Protein AF-A0A520K482-F1 (afdb_monomer_lite)

pLDDT: mean 89.39, std 10.1, range [38.59, 98.12]

Sequence (281 aa):
MDDAKTIQASFQKLYEKLRSAKEVSEEDVRVAFVRSGILEALGYKGEPEDVRYEQQVRGKRSDLLAFDNYLNVVFVVEFKRPTELDVDRDFAQLWDRYVKPLRAKYGLLTDGQELLIYARINSNWERKLHINLGEITITQCEEIYEWLQKPQIERTRIEAVLGYFEEFDKPDEKVNLSEEIAQQHFFDSFELKEGSIFVNLVQRTIALFDFELDRSKFLQSAYNFWKVSYAKKLEKVPESWRRIMNTIGLEVNEENLFKFMFCLESAYSLFTRLILARRVR

Secondary structure (DSSP, 8-state):
-HHHHHHHHHHHHHHHHHHT-SS--HHHHHHHHHTTTHHHHTT---TTTTEEE---TTS----EEEE-TTS-EEEEEEE--TT---HHHHHHHHIIIIITTTT-SEEEEE-SSEEEEEEEETTEEEEEEEEEGGG--HHHHHHHHHHHSPP---TT-HHHHHHHHHHHHSGGGS--TTSHHHHHHHHHHHSS-TT-HHHHHHHHHHHHHHHHTTT-HHHHHHHHHHHHHTPPPPSS--HHHHHHHHHTT---SHHHHHHHHHHHHHHHHHHHHHHHHHHT-

Radius of gyration: 22.43 Å; chains: 1; bounding box: 53×39×67 Å

Foldseek 3Di:
DVLLVLLLQLLLQLLVVQVPDDPAALLNSLVSSVVSCNCVSLVHPDPPQFKDFDDDPVDDFSKMFGAANVRQTQEIEHEDAPPPDDPPVSVCVQQVPDCQQSVHQWYWYDNSQWIWIWGDDLSDIDTPDIDGSNPDDSVNSVVVSVRRRRDDFPPVDPCSVVVVVVVCVDPSNDRDCVDPVSVVSVCVQCDLAPNHVVLVQLLVLLVVCVVCCVPDPPSVVVLVCCVPPPDDDDPDDDPRVCVSCVVSPHDPDPVSVSSSVVSSVVSVVVVVVVVVVVVVD

Structure (mmCIF, N/CA/C/O backbone):
data_AF-A0A520K482-F1
#
_entry.id   AF-A0A520K482-F1
#
loop_
_atom_site.group_PDB
_atom_site.id
_atom_site.type_symbol
_atom_site.label_atom_id
_atom_site.label_alt_id
_atom_site.label_comp_id
_atom_site.label_asym_id
_atom_site.label_entity_id
_atom_site.label_seq_id
_atom_site.pdbx_PDB_ins_code
_atom_site.Cartn_x
_atom_site.Cartn_y
_atom_site.Cartn_z
_atom_site.occupancy
_atom_site.B_iso_or_equiv
_atom_site.auth_seq_id
_atom_site.auth_comp_id
_atom_site.auth_asym_id
_atom_site.auth_atom_id
_atom_site.pdbx_PDB_model_num
ATOM 1 N N . MET A 1 1 ? -13.239 -19.882 7.746 1.00 57.00 1 MET A N 1
ATOM 2 C CA . MET A 1 1 ? -13.438 -20.349 9.143 1.00 57.00 1 MET A CA 1
ATOM 3 C C . MET A 1 1 ? -12.130 -20.394 9.935 1.00 57.00 1 MET A C 1
ATOM 5 O O . MET A 1 1 ? -12.185 -20.199 11.142 1.00 57.00 1 MET A O 1
ATOM 9 N N . ASP A 1 2 ? -10.976 -20.636 9.297 1.00 84.50 2 ASP A N 1
ATOM 10 C CA . ASP A 1 2 ? -9.667 -20.529 9.967 1.00 84.50 2 ASP A CA 1
ATOM 11 C C . ASP A 1 2 ? -9.219 -19.060 10.108 1.00 84.50 2 ASP A C 1
ATOM 13 O O . ASP A 1 2 ? -8.843 -18.628 11.194 1.00 84.50 2 ASP A O 1
ATOM 17 N N . ASP A 1 3 ? -9.416 -18.245 9.064 1.00 90.81 3 ASP A N 1
ATOM 18 C CA . ASP A 1 3 ? -9.010 -16.828 9.061 1.00 90.81 3 ASP A CA 1
ATOM 19 C C . ASP A 1 3 ? -9.698 -16.008 10.159 1.00 90.81 3 ASP A C 1
ATOM 21 O O . ASP A 1 3 ? -9.031 -15.314 10.919 1.00 90.81 3 ASP A O 1
ATOM 25 N N . ALA A 1 4 ? -11.017 -16.152 10.332 1.00 93.25 4 ALA A N 1
ATOM 26 C CA . ALA A 1 4 ? -11.765 -15.442 11.374 1.00 93.25 4 ALA A CA 1
ATOM 27 C C . ALA A 1 4 ? -11.281 -15.778 12.797 1.00 93.25 4 ALA A C 1
ATOM 29 O O . ALA A 1 4 ? -11.235 -14.899 13.658 1.00 93.25 4 ALA A O 1
ATOM 30 N N . LYS A 1 5 ? -10.870 -17.030 13.049 1.00 95.00 5 LYS A N 1
ATOM 31 C CA . LYS A 1 5 ? -10.286 -17.435 14.339 1.00 95.00 5 LYS A CA 1
ATOM 32 C C . LYS A 1 5 ? -8.898 -16.838 14.533 1.00 95.00 5 LYS A C 1
ATOM 34 O O . LYS A 1 5 ? -8.593 -16.366 15.625 1.00 95.00 5 LYS A O 1
ATOM 39 N N . THR A 1 6 ? -8.082 -16.823 13.481 1.00 95.94 6 THR A N 1
ATOM 40 C CA . THR A 1 6 ? -6.764 -16.177 13.500 1.00 95.94 6 THR A CA 1
ATOM 41 C C . THR A 1 6 ? -6.898 -14.681 13.777 1.00 95.94 6 THR A C 1
ATOM 43 O O . THR A 1 6 ? -6.231 -14.162 14.667 1.00 95.94 6 THR A O 1
ATOM 46 N N . ILE A 1 7 ? -7.830 -14.002 13.104 1.00 96.38 7 ILE A N 1
ATOM 47 C CA . ILE A 1 7 ? -8.141 -12.583 13.325 1.00 96.38 7 ILE A CA 1
ATOM 48 C C . ILE A 1 7 ? -8.601 -12.342 14.762 1.00 96.38 7 ILE A C 1
ATOM 50 O O . ILE A 1 7 ? -8.092 -11.434 15.418 1.00 96.38 7 ILE A O 1
ATOM 54 N N . GLN A 1 8 ? -9.509 -13.176 15.279 1.00 96.69 8 GLN A N 1
ATOM 55 C CA . GLN A 1 8 ? -9.968 -13.087 16.665 1.00 96.69 8 GLN A CA 1
ATOM 56 C C . GLN A 1 8 ? -8.796 -13.195 17.648 1.00 96.69 8 GLN A C 1
ATOM 58 O O . GLN A 1 8 ? -8.640 -12.339 18.518 1.00 96.69 8 GLN A O 1
ATOM 63 N N . ALA A 1 9 ? -7.943 -14.208 17.481 1.00 96.31 9 ALA A N 1
ATOM 64 C CA . ALA A 1 9 ? -6.774 -14.414 18.328 1.00 96.31 9 ALA A CA 1
ATOM 65 C C . ALA A 1 9 ? -5.790 -13.235 18.242 1.00 96.31 9 ALA A C 1
ATOM 67 O O . ALA A 1 9 ? -5.246 -12.800 19.260 1.00 96.31 9 ALA A O 1
ATOM 68 N N . SER A 1 10 ? -5.583 -12.669 17.050 1.00 96.75 10 SER A N 1
ATOM 69 C CA . SER A 1 10 ? -4.730 -11.496 16.862 1.00 96.75 10 SER A CA 1
ATOM 70 C C . SER A 1 10 ? -5.302 -10.237 17.524 1.00 96.75 10 SER A C 1
ATOM 72 O O . SER A 1 10 ? -4.549 -9.505 18.171 1.00 96.75 10 SER A O 1
ATOM 74 N N . PHE A 1 11 ? -6.614 -9.997 17.441 1.00 96.69 11 PHE A N 1
ATOM 75 C CA . PHE A 1 11 ? -7.264 -8.893 18.156 1.00 96.69 11 PHE A CA 1
ATOM 76 C C . PHE A 1 11 ? -7.218 -9.073 19.677 1.00 96.69 11 PHE A C 1
ATOM 78 O O . PHE A 1 11 ? -6.907 -8.119 20.388 1.00 96.69 11 PHE A O 1
ATOM 85 N N . GLN A 1 12 ? -7.437 -10.287 20.185 1.00 95.19 12 GLN A N 1
ATOM 86 C CA . GLN A 1 12 ? -7.311 -10.583 21.616 1.00 95.19 12 GLN A CA 1
ATOM 87 C C . GLN A 1 12 ? -5.878 -10.352 22.112 1.00 95.19 12 GLN A C 1
ATOM 89 O O . GLN A 1 12 ? -5.671 -9.679 23.120 1.00 95.19 12 GLN A O 1
ATOM 94 N N . LYS A 1 13 ? -4.872 -10.801 21.351 1.00 94.69 13 LYS A N 1
ATOM 95 C CA . LYS A 1 13 ? -3.454 -10.540 21.639 1.00 94.69 13 LYS A CA 1
ATOM 96 C C . LYS A 1 13 ? -3.135 -9.042 21.678 1.00 94.69 13 LYS A C 1
ATOM 98 O O . LYS A 1 13 ? -2.352 -8.602 22.522 1.00 94.69 13 LYS A O 1
ATOM 103 N N . LEU A 1 14 ? -3.703 -8.259 20.757 1.00 95.56 14 LEU A N 1
ATOM 104 C CA . LEU A 1 14 ? -3.567 -6.800 20.747 1.00 95.56 14 LEU A CA 1
ATOM 105 C C . LEU A 1 14 ? -4.175 -6.185 22.016 1.00 95.56 14 LEU A C 1
ATOM 107 O O . LEU A 1 14 ? -3.495 -5.427 22.711 1.00 95.56 14 LEU A O 1
ATOM 111 N N . TYR A 1 15 ? -5.413 -6.566 22.331 1.00 95.44 15 TYR A N 1
ATOM 112 C CA . TYR A 1 15 ? -6.159 -6.091 23.491 1.00 95.44 15 TYR A CA 1
ATOM 113 C C . TYR A 1 15 ? -5.425 -6.376 24.808 1.00 95.44 15 TYR A C 1
ATOM 115 O O . TYR A 1 15 ? -5.177 -5.463 25.595 1.00 95.44 15 TYR A O 1
ATOM 123 N N . GLU A 1 16 ? -5.007 -7.622 25.041 1.00 93.12 16 GLU A N 1
ATOM 124 C CA . GLU A 1 16 ? -4.298 -8.032 26.262 1.00 93.12 16 GLU A CA 1
ATOM 125 C C . GLU A 1 16 ? -2.986 -7.264 26.456 1.00 93.12 16 GLU A C 1
ATOM 127 O O . GLU A 1 16 ? -2.651 -6.822 27.565 1.00 93.12 16 GLU A O 1
ATOM 132 N N . LYS A 1 17 ? -2.251 -7.061 25.358 1.00 92.25 17 LYS A N 1
ATOM 133 C CA . LYS A 1 17 ? -0.988 -6.329 25.373 1.00 92.25 17 LYS A CA 1
ATOM 134 C C . LYS A 1 17 ? -1.180 -4.866 25.766 1.00 92.25 17 LYS A C 1
ATOM 136 O O . LYS A 1 17 ? -0.365 -4.342 26.520 1.00 92.25 17 LYS A O 1
ATOM 141 N N . LEU A 1 18 ? -2.216 -4.204 25.256 1.00 92.50 18 LEU A N 1
ATOM 142 C CA . LEU A 1 18 ? -2.414 -2.769 25.482 1.00 92.50 18 LEU A CA 1
ATOM 143 C C . LEU A 1 18 ? -3.177 -2.476 26.774 1.00 92.50 18 LEU A C 1
ATOM 145 O O . LEU A 1 18 ? -2.856 -1.502 27.447 1.00 92.50 18 LEU A O 1
ATOM 149 N N . ARG A 1 19 ? -4.086 -3.361 27.201 1.00 87.69 19 ARG A N 1
ATOM 150 C CA . ARG A 1 19 ? -4.782 -3.253 28.493 1.00 87.69 19 ARG A CA 1
ATOM 151 C C . ARG A 1 19 ? -3.826 -3.290 29.690 1.00 87.69 19 ARG A C 1
ATOM 153 O O . ARG A 1 19 ? -4.097 -2.678 30.719 1.00 87.69 19 ARG A O 1
ATOM 160 N N . SER A 1 20 ? -2.735 -4.047 29.583 1.00 79.81 20 SER A N 1
ATOM 161 C CA . SER A 1 20 ? -1.754 -4.226 30.664 1.00 79.81 20 SER A CA 1
ATOM 162 C C . SER A 1 20 ? -0.628 -3.184 30.667 1.00 79.81 20 SER A C 1
ATOM 164 O O . SER A 1 20 ? 0.134 -3.106 31.634 1.00 79.81 20 SER A O 1
ATOM 166 N N . ALA A 1 21 ? -0.516 -2.377 29.611 1.00 82.88 21 ALA A N 1
ATOM 167 C CA . ALA A 1 21 ? 0.564 -1.418 29.445 1.00 82.88 21 ALA A CA 1
ATOM 168 C C . ALA A 1 21 ? 0.249 -0.080 30.137 1.00 82.88 21 ALA A C 1
ATOM 170 O O . ALA A 1 21 ? -0.871 0.423 30.094 1.00 82.88 21 ALA A O 1
ATOM 171 N N . LYS A 1 22 ? 1.261 0.511 30.780 1.00 77.62 22 LYS A N 1
ATOM 172 C CA . LYS A 1 22 ? 1.183 1.864 31.348 1.00 77.62 22 LYS A CA 1
ATOM 173 C C . LYS A 1 22 ? 1.807 2.845 30.361 1.00 77.62 22 LYS A C 1
ATOM 175 O O . LYS A 1 22 ? 2.888 2.557 29.864 1.00 77.62 22 LYS A O 1
ATOM 180 N N . GLU A 1 23 ? 1.135 3.973 30.128 1.00 83.06 23 GLU A N 1
ATOM 181 C CA . GLU A 1 23 ? 1.583 5.054 29.230 1.00 83.06 23 GLU A CA 1
ATOM 182 C C . GLU A 1 23 ? 1.921 4.569 27.810 1.00 83.06 23 GLU A C 1
ATOM 184 O O . GLU A 1 23 ? 3.077 4.443 27.416 1.00 83.06 23 GLU A O 1
ATOM 189 N N . VAL A 1 24 ? 0.881 4.300 27.024 1.00 89.56 24 VAL A N 1
ATOM 190 C CA . VAL A 1 24 ? 1.000 3.823 25.642 1.00 89.56 24 VAL A CA 1
ATOM 191 C C . VAL A 1 24 ? 0.860 5.001 24.679 1.00 89.56 24 VAL A C 1
ATOM 193 O O . VAL A 1 24 ? -0.144 5.715 24.712 1.00 89.56 24 VAL A O 1
ATOM 196 N N . SER A 1 25 ? 1.843 5.211 23.802 1.00 90.44 25 SER A N 1
ATOM 197 C CA . SER A 1 25 ? 1.719 6.193 22.719 1.00 90.44 25 SER A CA 1
ATOM 198 C C . SER A 1 25 ? 0.981 5.608 21.506 1.00 90.44 25 SER A C 1
ATOM 200 O O . SER A 1 25 ? 0.923 4.394 21.340 1.00 90.44 25 SER A O 1
ATOM 202 N N . GLU A 1 26 ? 0.449 6.452 20.616 1.00 90.50 26 GLU A N 1
ATOM 203 C CA . GLU A 1 26 ? -0.220 5.995 19.377 1.00 90.50 26 GLU A CA 1
ATOM 204 C C . GLU A 1 26 ? 0.706 5.116 18.514 1.00 90.50 26 GLU A C 1
ATOM 206 O O . GLU A 1 26 ? 0.286 4.131 17.912 1.00 90.50 26 GLU A O 1
ATOM 211 N N . GLU A 1 27 ? 2.006 5.420 18.535 1.00 89.69 27 GLU A N 1
ATOM 212 C CA . GLU A 1 27 ? 3.040 4.621 17.880 1.00 89.69 27 GLU A CA 1
ATOM 213 C C . GLU A 1 27 ? 3.165 3.217 18.493 1.00 89.69 27 GLU A C 1
ATOM 215 O O . GLU A 1 27 ? 3.328 2.236 17.767 1.00 89.69 27 GLU A O 1
ATOM 220 N N . ASP A 1 28 ? 3.037 3.086 19.815 1.00 91.69 28 ASP A N 1
ATOM 221 C CA . ASP A 1 28 ? 3.072 1.784 20.485 1.00 91.69 28 ASP A CA 1
ATOM 222 C C . ASP A 1 28 ? 1.836 0.945 20.138 1.00 91.69 28 ASP A C 1
ATOM 224 O O . ASP A 1 28 ? 1.960 -0.266 19.921 1.00 91.69 28 ASP A O 1
ATOM 228 N N . VAL A 1 29 ? 0.662 1.585 20.024 1.00 93.25 29 VAL A N 1
ATOM 229 C CA . VAL A 1 29 ? -0.578 0.942 19.552 1.00 93.25 29 VAL A CA 1
ATOM 230 C C . VAL A 1 29 ? -0.394 0.438 18.125 1.00 93.25 29 VAL A C 1
ATOM 232 O O . VAL A 1 29 ? -0.627 -0.741 17.860 1.00 93.25 29 VAL A O 1
ATOM 235 N N . ARG A 1 30 ? 0.109 1.283 17.220 1.00 93.50 30 ARG A N 1
ATOM 236 C CA . ARG A 1 30 ? 0.398 0.915 15.829 1.00 93.50 30 ARG A CA 1
ATOM 237 C C . ARG A 1 30 ? 1.369 -0.260 15.737 1.00 93.50 30 ARG A C 1
ATOM 239 O O . ARG A 1 30 ? 1.104 -1.238 15.038 1.00 93.50 30 ARG A O 1
ATOM 246 N N . VAL A 1 31 ? 2.484 -0.212 16.467 1.00 92.00 31 VAL A N 1
ATOM 247 C CA . VAL A 1 31 ? 3.473 -1.302 16.492 1.00 92.00 31 VAL A CA 1
ATOM 248 C C . VAL A 1 31 ? 2.857 -2.589 17.044 1.00 92.00 31 VAL A C 1
ATOM 250 O O . VAL A 1 31 ? 3.145 -3.679 16.540 1.00 92.00 31 VAL A O 1
ATOM 253 N N . ALA A 1 32 ? 2.013 -2.500 18.074 1.00 94.44 32 ALA A N 1
ATOM 254 C CA . ALA A 1 32 ? 1.291 -3.651 18.601 1.00 94.44 32 ALA A CA 1
ATOM 255 C C . ALA A 1 32 ? 0.295 -4.220 17.580 1.00 94.44 32 ALA A C 1
ATOM 257 O O . ALA A 1 32 ? 0.269 -5.437 17.402 1.00 94.44 32 ALA A O 1
ATOM 258 N N . PHE A 1 33 ? -0.445 -3.361 16.875 1.00 95.25 33 PHE A N 1
ATOM 259 C CA . PHE A 1 33 ? -1.388 -3.742 15.826 1.00 95.25 33 PHE A CA 1
ATOM 260 C C . PHE A 1 33 ? -0.681 -4.482 14.690 1.00 95.25 33 PHE A C 1
ATOM 262 O O . PHE A 1 33 ? -1.069 -5.593 14.346 1.00 95.25 33 PHE A O 1
ATOM 269 N N . VAL A 1 34 ? 0.424 -3.944 14.171 1.00 93.56 34 VAL A N 1
ATOM 270 C CA . VAL A 1 34 ? 1.197 -4.587 13.093 1.00 93.56 34 VAL A CA 1
ATOM 271 C C . VAL A 1 34 ? 1.745 -5.951 13.531 1.00 93.56 34 VAL A C 1
ATOM 273 O O . VAL A 1 34 ? 1.688 -6.918 12.780 1.00 93.56 34 VAL A O 1
ATOM 276 N N . ARG A 1 35 ? 2.233 -6.068 14.774 1.00 94.00 35 ARG A N 1
ATOM 277 C CA . ARG A 1 35 ? 2.800 -7.320 15.325 1.00 94.00 35 ARG A CA 1
ATOM 278 C C . ARG A 1 35 ? 1.755 -8.322 15.830 1.00 94.00 35 ARG A C 1
ATOM 280 O O . ARG A 1 35 ? 2.115 -9.403 16.314 1.00 94.00 35 ARG A O 1
ATOM 287 N N . SER A 1 36 ? 0.477 -7.964 15.796 1.00 94.38 36 SER A N 1
ATOM 288 C CA . SER A 1 36 ? -0.605 -8.826 16.277 1.00 94.38 36 SER A CA 1
ATOM 289 C C . SER A 1 36 ? -0.874 -10.008 15.337 1.00 94.38 36 SER A C 1
ATOM 291 O O . SER A 1 36 ? -1.307 -11.058 15.808 1.00 94.38 36 SER A O 1
ATOM 293 N N . GLY A 1 37 ? -0.572 -9.855 14.042 1.00 94.50 37 GLY A N 1
ATOM 294 C CA . GLY A 1 37 ? -0.922 -10.806 12.983 1.00 94.50 37 GLY A CA 1
ATOM 295 C C . GLY A 1 37 ? -2.206 -10.454 12.220 1.00 94.50 37 GLY A C 1
ATOM 296 O O . GLY A 1 37 ? -2.506 -11.125 11.242 1.00 94.50 37 GLY A O 1
ATOM 297 N N . ILE A 1 38 ? -2.928 -9.383 12.596 1.00 96.12 38 ILE A N 1
ATOM 298 C CA . ILE A 1 38 ? -4.172 -8.962 11.914 1.00 96.12 38 ILE A CA 1
ATOM 299 C C . ILE A 1 38 ? -3.945 -8.762 10.407 1.00 96.12 38 ILE A C 1
ATOM 301 O O . ILE A 1 38 ? -4.696 -9.287 9.594 1.00 96.12 38 ILE A O 1
ATOM 305 N N . LEU A 1 39 ? -2.895 -8.026 10.025 1.00 96.12 39 LEU A N 1
ATOM 306 C CA . LEU A 1 39 ? -2.596 -7.731 8.618 1.00 96.12 39 LEU A CA 1
ATOM 307 C C . LEU A 1 39 ? -2.296 -8.996 7.805 1.00 96.12 39 LEU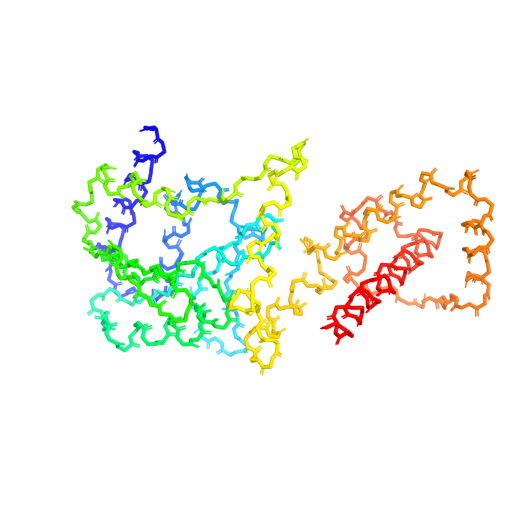 A C 1
ATOM 309 O O . LEU A 1 39 ? -2.804 -9.145 6.698 1.00 96.12 39 LEU A O 1
ATOM 313 N N . GLU A 1 40 ? -1.514 -9.913 8.372 1.00 95.25 40 GLU A N 1
ATOM 314 C CA . GLU A 1 40 ? -1.174 -11.187 7.733 1.00 95.25 40 GLU A CA 1
ATOM 315 C C . GLU A 1 40 ? -2.421 -12.055 7.543 1.00 95.25 40 GLU A C 1
ATOM 317 O O . GLU A 1 40 ? -2.642 -12.580 6.454 1.00 95.25 40 GLU A O 1
ATOM 322 N N . ALA A 1 41 ? -3.288 -12.123 8.559 1.00 95.56 41 ALA A N 1
ATOM 323 C CA . ALA A 1 41 ? -4.556 -12.847 8.485 1.00 95.56 41 ALA A CA 1
ATOM 324 C C . ALA A 1 41 ? -5.524 -12.252 7.445 1.00 95.56 41 ALA A C 1
ATOM 326 O O . ALA A 1 41 ? -6.326 -12.972 6.858 1.00 95.56 41 ALA A O 1
ATOM 327 N N . LEU A 1 42 ? -5.427 -10.947 7.175 1.00 96.69 42 LEU A N 1
ATOM 328 C CA . LEU A 1 42 ? -6.157 -10.270 6.099 1.00 96.69 42 LEU A CA 1
ATOM 329 C C . LEU A 1 42 ? -5.469 -10.405 4.721 1.00 96.69 42 LEU A C 1
ATOM 331 O O . LEU A 1 42 ? -5.983 -9.893 3.728 1.00 96.69 42 LEU A O 1
ATOM 335 N N . GLY A 1 43 ? -4.320 -11.082 4.629 1.00 95.69 43 GLY A N 1
ATOM 336 C CA . GLY A 1 43 ? -3.594 -11.327 3.379 1.00 95.69 43 GLY A CA 1
ATOM 337 C C . GLY A 1 43 ? -2.603 -10.232 2.965 1.00 95.69 43 GLY A C 1
ATOM 338 O O . GLY A 1 43 ? -2.163 -10.219 1.813 1.00 95.69 43 GLY A O 1
ATOM 339 N N . TYR A 1 44 ? -2.244 -9.318 3.869 1.00 95.81 44 TYR A N 1
ATOM 340 C CA . TYR A 1 44 ? -1.255 -8.261 3.634 1.00 95.81 44 TYR A CA 1
ATOM 341 C C . TYR A 1 44 ? 0.122 -8.702 4.134 1.00 95.81 44 TYR A C 1
ATOM 343 O O . TYR A 1 44 ? 0.281 -9.090 5.289 1.00 95.81 44 TYR A O 1
ATOM 351 N N . LYS A 1 45 ? 1.151 -8.570 3.293 1.00 90.19 45 LYS A N 1
ATOM 352 C CA . LYS A 1 45 ? 2.535 -8.942 3.644 1.00 90.19 45 LYS A CA 1
ATOM 353 C C . LYS A 1 45 ? 3.246 -7.941 4.564 1.00 90.19 45 LYS A C 1
ATOM 355 O O . LYS A 1 45 ? 4.331 -8.232 5.062 1.00 90.19 45 LYS A O 1
ATOM 360 N N . GLY A 1 46 ? 2.650 -6.770 4.789 1.00 85.69 46 GLY A N 1
ATOM 361 C CA . GLY A 1 46 ? 3.229 -5.688 5.585 1.00 85.69 46 GLY A CA 1
ATOM 362 C C . GLY A 1 46 ? 4.079 -4.717 4.763 1.00 85.69 46 GLY A C 1
ATOM 363 O O . GLY A 1 46 ? 3.924 -4.600 3.546 1.00 85.69 46 GLY A O 1
ATOM 364 N N . GLU A 1 47 ? 4.945 -3.964 5.443 1.00 82.94 47 GLU A N 1
ATOM 365 C CA . GLU A 1 47 ? 5.764 -2.938 4.795 1.00 82.94 47 GLU A CA 1
ATOM 366 C C . GLU A 1 47 ? 6.947 -3.501 3.993 1.00 82.94 47 GLU A C 1
ATOM 368 O O . GLU A 1 47 ? 7.553 -4.492 4.403 1.00 82.94 47 GLU A O 1
ATOM 373 N N . PRO A 1 48 ? 7.369 -2.810 2.917 1.00 76.00 48 PRO A N 1
ATOM 374 C CA . PRO A 1 48 ? 6.704 -1.668 2.274 1.00 76.00 48 PRO A CA 1
ATOM 375 C C . PRO A 1 48 ? 5.731 -2.099 1.159 1.00 76.00 48 PRO A C 1
ATOM 377 O O . PRO A 1 48 ? 5.258 -1.248 0.408 1.00 76.00 48 PRO A O 1
ATOM 380 N N . GLU A 1 49 ? 5.506 -3.410 0.993 1.00 82.12 49 GLU A N 1
ATOM 381 C CA . GLU A 1 49 ? 4.801 -3.980 -0.164 1.00 82.12 49 GLU A CA 1
ATOM 382 C C . GLU A 1 49 ? 3.313 -3.619 -0.138 1.00 82.12 49 GLU A C 1
ATOM 384 O O . GLU A 1 49 ? 2.814 -2.983 -1.063 1.00 82.12 49 GLU A O 1
ATOM 389 N N . ASP A 1 50 ? 2.636 -3.967 0.954 1.00 90.81 50 ASP A N 1
ATOM 390 C CA . ASP A 1 50 ? 1.179 -3.869 1.066 1.00 90.81 50 ASP A CA 1
ATOM 391 C C . ASP A 1 50 ? 0.730 -2.825 2.089 1.00 90.81 50 ASP A C 1
ATOM 393 O O . ASP A 1 50 ? -0.461 -2.541 2.213 1.00 90.81 50 ASP A O 1
ATOM 397 N N . VAL A 1 51 ? 1.674 -2.266 2.846 1.00 91.19 51 VAL A N 1
ATOM 398 C CA . VAL A 1 51 ? 1.416 -1.306 3.917 1.00 91.19 51 VAL A CA 1
ATOM 399 C C . VAL A 1 51 ? 2.417 -0.163 3.842 1.00 91.19 51 VAL A C 1
ATOM 401 O O . VAL A 1 51 ? 3.585 -0.374 3.510 1.00 91.19 51 VAL A O 1
ATOM 404 N N . ARG A 1 52 ? 1.960 1.050 4.165 1.00 88.75 52 ARG A N 1
ATOM 405 C CA . ARG A 1 52 ? 2.823 2.212 4.403 1.00 88.75 52 ARG A CA 1
ATOM 406 C C . ARG A 1 52 ? 2.378 2.947 5.655 1.00 88.75 52 ARG A C 1
ATOM 408 O O . ARG A 1 52 ? 1.181 3.153 5.857 1.00 88.75 52 ARG A O 1
ATOM 415 N N . TYR A 1 53 ? 3.347 3.386 6.445 1.00 86.56 53 TYR A N 1
ATOM 416 C CA . TYR A 1 53 ? 3.128 4.357 7.511 1.00 86.56 53 TYR A CA 1
ATOM 417 C C . TYR A 1 53 ? 3.366 5.775 7.001 1.00 86.56 53 TYR A C 1
ATOM 419 O O . TYR A 1 53 ? 4.295 6.023 6.226 1.00 86.56 53 TYR A O 1
ATOM 427 N N . GLU A 1 54 ? 2.554 6.727 7.449 1.00 74.88 54 GLU A N 1
ATOM 428 C CA . GLU A 1 54 ? 2.826 8.123 7.131 1.00 74.88 54 GLU A CA 1
ATOM 429 C C . GLU A 1 54 ? 4.056 8.622 7.902 1.00 74.88 54 GLU A C 1
ATOM 431 O O . GLU A 1 54 ? 4.095 8.623 9.130 1.00 74.88 54 GLU A O 1
ATOM 436 N N . GLN A 1 55 ? 5.069 9.099 7.181 1.00 60.75 55 GLN A N 1
ATOM 437 C CA . GLN A 1 55 ? 6.227 9.752 7.782 1.00 60.75 55 GLN A CA 1
ATOM 438 C C . GLN A 1 55 ? 6.145 11.263 7.568 1.00 60.75 55 GLN A C 1
ATOM 440 O O . GLN A 1 55 ? 6.085 11.732 6.436 1.00 60.75 55 GLN A O 1
ATOM 445 N N . GLN A 1 56 ? 6.219 12.048 8.646 1.00 55.66 56 GLN A N 1
ATOM 446 C CA . GLN A 1 56 ? 6.575 13.464 8.544 1.00 55.66 56 GLN A CA 1
ATOM 447 C C . GLN A 1 56 ? 8.042 13.700 8.904 1.00 55.66 56 GLN A C 1
ATOM 449 O O . GLN A 1 56 ? 8.579 13.117 9.844 1.00 55.66 56 GLN A O 1
ATOM 454 N N . VAL A 1 57 ? 8.628 14.690 8.223 1.00 41.28 57 VAL A N 1
ATOM 455 C CA . VAL A 1 57 ? 9.990 15.238 8.383 1.00 41.28 57 VAL A CA 1
ATOM 456 C C . VAL A 1 57 ? 10.283 15.764 9.810 1.00 41.28 57 VAL A C 1
ATOM 458 O O . VAL A 1 57 ? 11.429 16.074 10.127 1.00 41.28 57 VAL A O 1
ATOM 461 N N . ARG A 1 58 ? 9.282 15.856 10.704 1.00 38.91 58 ARG A N 1
ATOM 462 C CA . ARG A 1 58 ? 9.433 16.309 12.106 1.00 38.91 58 ARG A CA 1
ATOM 463 C C . ARG A 1 58 ? 8.748 15.418 13.171 1.00 38.91 58 ARG A C 1
ATOM 465 O O . ARG A 1 58 ? 8.723 15.816 14.332 1.00 38.91 58 ARG A O 1
ATOM 472 N N . GLY A 1 59 ? 8.268 14.215 12.810 1.00 39.34 59 GLY A N 1
ATOM 473 C CA . GLY A 1 59 ? 7.521 13.282 13.691 1.00 39.34 59 GLY A CA 1
ATOM 474 C C . GLY A 1 59 ? 6.125 13.794 14.101 1.00 39.34 59 GLY A C 1
ATOM 475 O O . GLY A 1 59 ? 5.854 14.980 13.963 1.00 39.34 59 GLY A O 1
ATOM 476 N N . LYS A 1 60 ? 5.163 13.010 14.609 1.00 47.50 60 LYS A N 1
ATOM 477 C CA . LYS A 1 60 ? 4.841 11.570 14.540 1.00 47.50 60 LYS A CA 1
ATOM 478 C C . LYS A 1 60 ? 3.500 11.491 13.797 1.00 47.50 60 LYS A C 1
ATOM 480 O O . LYS A 1 60 ? 2.588 12.227 14.168 1.00 47.50 60 LYS A O 1
ATOM 485 N N . ARG A 1 61 ? 3.356 10.606 12.815 1.00 59.84 61 ARG A N 1
ATOM 486 C CA . ARG A 1 61 ? 2.035 10.108 12.422 1.00 59.84 61 ARG A CA 1
ATOM 487 C C . ARG A 1 61 ? 2.113 8.594 12.413 1.00 59.84 61 ARG A C 1
ATOM 489 O O . ARG A 1 61 ? 3.033 8.017 11.848 1.00 59.84 61 ARG A O 1
ATOM 496 N N . SER A 1 62 ? 1.224 7.986 13.175 1.00 62.25 62 SER A N 1
ATOM 497 C CA . SER A 1 62 ? 1.133 6.541 13.376 1.00 62.25 62 SER A CA 1
ATOM 498 C C . SER A 1 62 ? 0.191 5.890 12.366 1.00 62.25 62 SER A C 1
ATOM 500 O O . SER A 1 62 ? -0.026 4.684 12.406 1.00 62.25 62 SER A O 1
ATOM 502 N N . ASP A 1 63 ? -0.385 6.667 11.462 1.00 85.75 63 ASP A N 1
ATOM 503 C CA . ASP A 1 63 ? -1.473 6.186 10.629 1.00 85.75 63 ASP A CA 1
ATOM 504 C C . ASP A 1 63 ? -0.956 5.210 9.571 1.00 85.75 63 ASP A C 1
ATOM 506 O O . ASP A 1 63 ? 0.156 5.332 9.043 1.00 85.75 63 ASP A O 1
ATOM 510 N N . LEU A 1 64 ? -1.762 4.185 9.319 1.00 93.50 64 LEU A N 1
ATOM 511 C CA . LEU A 1 64 ? -1.401 3.032 8.506 1.00 93.50 64 LEU A CA 1
ATOM 512 C C . LEU A 1 64 ? -2.323 2.960 7.303 1.00 93.50 64 LEU A C 1
ATOM 514 O O . LEU A 1 64 ? -3.541 2.935 7.449 1.00 93.50 64 LEU A O 1
ATOM 518 N N . LEU A 1 65 ? -1.734 2.864 6.118 1.00 94.19 65 LEU A N 1
ATOM 519 C CA . LEU A 1 65 ? -2.459 2.641 4.878 1.00 94.19 65 LEU A CA 1
ATOM 520 C C . LEU A 1 65 ? -2.184 1.233 4.377 1.00 94.19 65 LEU A C 1
ATOM 522 O O . LEU A 1 65 ? -1.022 0.833 4.288 1.00 94.19 65 LEU A O 1
ATOM 526 N N . ALA A 1 66 ? -3.244 0.507 4.035 1.00 95.88 66 ALA A N 1
ATOM 527 C CA . ALA A 1 66 ? -3.167 -0.834 3.481 1.00 95.88 66 ALA A CA 1
ATOM 528 C C . ALA A 1 66 ? -3.635 -0.834 2.021 1.00 95.88 66 ALA A C 1
ATOM 530 O O . ALA A 1 66 ? -4.684 -0.275 1.689 1.00 95.88 66 ALA A O 1
ATOM 531 N N . PHE A 1 67 ? -2.853 -1.466 1.151 1.00 93.62 67 PHE A N 1
ATOM 532 C CA . PHE A 1 67 ? -3.001 -1.393 -0.297 1.00 93.62 67 PHE A CA 1
ATOM 533 C C . PHE A 1 67 ? -3.367 -2.742 -0.909 1.00 93.62 67 PHE A C 1
ATOM 535 O O . PHE A 1 67 ? -2.959 -3.804 -0.435 1.00 93.62 67 PHE A O 1
ATOM 542 N N . ASP A 1 68 ? -4.108 -2.699 -2.011 1.00 92.81 68 ASP A N 1
ATOM 543 C CA . ASP A 1 68 ? -4.236 -3.859 -2.882 1.00 92.81 68 ASP A CA 1
ATOM 544 C C . ASP A 1 68 ? -3.016 -4.011 -3.810 1.00 92.81 68 ASP A C 1
ATOM 546 O O . ASP A 1 68 ? -2.056 -3.239 -3.781 1.00 92.81 68 ASP A O 1
ATOM 550 N N . ASN A 1 69 ? -3.061 -5.024 -4.679 1.00 88.19 69 ASN A N 1
ATOM 551 C CA . ASN A 1 69 ? -1.974 -5.325 -5.614 1.00 88.19 69 ASN A CA 1
ATOM 552 C C . ASN A 1 69 ? -1.719 -4.232 -6.679 1.00 88.19 69 ASN A C 1
ATOM 554 O O . ASN A 1 69 ? -0.780 -4.373 -7.464 1.00 88.19 69 ASN A O 1
ATOM 558 N N . TYR A 1 70 ? -2.555 -3.193 -6.747 1.00 86.62 70 TYR A N 1
ATOM 559 C CA . TYR A 1 70 ? -2.472 -2.083 -7.699 1.00 86.62 70 TYR A CA 1
ATOM 560 C C . TYR A 1 70 ? -2.241 -0.739 -7.000 1.00 86.62 70 TYR A C 1
ATOM 562 O O . TYR A 1 70 ? -2.327 0.305 -7.644 1.00 86.62 70 TYR A O 1
ATOM 570 N N . LEU A 1 71 ? -1.890 -0.771 -5.708 1.00 88.12 71 LEU A N 1
ATOM 571 C CA . LEU A 1 71 ? -1.644 0.400 -4.868 1.00 88.12 71 LEU A CA 1
ATOM 572 C C . LEU A 1 71 ? -2.878 1.288 -4.656 1.00 88.12 71 LEU A C 1
ATOM 574 O O . LEU A 1 71 ? -2.735 2.458 -4.296 1.00 88.12 71 LEU A O 1
ATOM 578 N N . ASN A 1 72 ? -4.087 0.741 -4.815 1.00 89.88 72 ASN A N 1
ATOM 579 C CA . ASN A 1 72 ? -5.287 1.412 -4.330 1.00 89.88 72 ASN A CA 1
ATOM 580 C C . ASN A 1 72 ? -5.410 1.191 -2.821 1.00 89.88 72 ASN A C 1
ATOM 582 O O . ASN A 1 72 ? -5.170 0.088 -2.323 1.00 89.88 72 ASN A O 1
ATOM 586 N N . VAL A 1 73 ? -5.781 2.243 -2.089 1.00 93.44 73 VAL A N 1
ATOM 587 C CA . VAL A 1 73 ? -5.954 2.162 -0.636 1.00 93.44 73 VAL A CA 1
ATOM 588 C C . VAL A 1 73 ? -7.232 1.383 -0.339 1.00 93.44 73 VAL A C 1
ATOM 590 O O . VAL A 1 73 ? -8.332 1.813 -0.680 1.00 93.44 73 VAL A O 1
ATOM 593 N N . VAL A 1 74 ? -7.098 0.229 0.309 1.00 95.69 74 VAL A N 1
ATOM 594 C CA . VAL A 1 74 ? -8.247 -0.573 0.746 1.00 95.69 74 VAL A CA 1
ATOM 595 C C . VAL A 1 74 ? -8.796 0.015 2.034 1.00 95.69 74 VAL A C 1
ATOM 597 O O . VAL A 1 74 ? -9.979 0.344 2.114 1.00 95.69 74 VAL A O 1
ATOM 600 N N . PHE A 1 75 ? -7.925 0.214 3.022 1.00 97.50 75 PHE A N 1
ATOM 601 C CA . PHE A 1 75 ? -8.304 0.832 4.279 1.00 97.50 75 PHE A CA 1
ATOM 602 C C . PHE A 1 75 ? -7.186 1.677 4.882 1.00 97.50 75 PHE A C 1
ATOM 604 O O . PHE A 1 75 ? -6.003 1.491 4.585 1.00 97.50 75 PHE A O 1
ATOM 611 N N . VAL A 1 76 ? -7.596 2.604 5.744 1.00 96.50 76 VAL A N 1
ATOM 612 C CA . VAL A 1 76 ? -6.710 3.446 6.552 1.00 96.50 76 VAL A CA 1
ATOM 613 C C . VAL A 1 76 ? -7.012 3.199 8.020 1.00 96.50 76 VAL A C 1
ATOM 615 O O . VAL A 1 76 ? -8.180 3.126 8.390 1.00 96.50 76 VAL A O 1
ATOM 618 N N . VAL A 1 77 ? -5.976 3.080 8.844 1.00 96.50 77 VAL A N 1
ATOM 619 C CA . VAL A 1 77 ? -6.094 2.976 10.299 1.00 96.50 77 VAL A CA 1
ATOM 620 C C . VAL A 1 77 ? -5.504 4.225 10.923 1.00 96.50 77 VAL A C 1
ATOM 622 O O . VAL A 1 77 ? -4.318 4.501 10.747 1.00 96.50 77 VAL A O 1
ATOM 625 N N . GLU A 1 78 ? -6.337 4.952 11.654 1.00 95.19 78 GLU A N 1
ATOM 626 C CA . GLU A 1 78 ? -5.929 6.057 12.511 1.00 95.19 78 GLU A CA 1
ATOM 627 C C . GLU A 1 78 ? -5.873 5.543 13.956 1.00 95.19 78 GLU A C 1
ATOM 629 O O . GLU A 1 78 ? -6.843 4.986 14.486 1.00 95.19 78 GLU A O 1
ATOM 634 N N . PHE A 1 79 ? -4.701 5.689 14.575 1.00 93.38 79 PHE A N 1
ATOM 635 C CA . PHE A 1 79 ? -4.435 5.159 15.913 1.00 93.38 79 PHE A CA 1
ATOM 636 C C . PHE A 1 79 ? -4.567 6.246 16.966 1.00 93.38 79 PHE A C 1
ATOM 638 O O . PHE A 1 79 ? -4.046 7.347 16.803 1.00 93.38 79 PHE A O 1
ATOM 645 N N . LYS A 1 80 ? -5.205 5.905 18.084 1.00 92.75 80 LYS A N 1
ATOM 646 C CA . LYS A 1 80 ? -5.317 6.777 19.255 1.00 92.75 80 LYS A CA 1
ATOM 647 C C . LYS A 1 80 ? -4.687 6.137 20.473 1.00 92.75 80 LYS A C 1
ATOM 649 O O . LYS A 1 80 ? -4.436 4.934 20.513 1.00 92.75 80 LYS A O 1
ATOM 654 N N . ARG A 1 81 ? -4.382 6.959 21.474 1.00 91.06 81 ARG A N 1
ATOM 655 C CA . ARG A 1 81 ? -3.926 6.437 22.761 1.00 91.06 81 ARG A CA 1
ATOM 656 C C . ARG A 1 81 ? -5.095 5.755 23.465 1.00 91.06 81 ARG A C 1
ATOM 658 O O . ARG A 1 81 ? -6.218 6.258 23.363 1.00 91.06 81 ARG A O 1
ATOM 665 N N . PRO A 1 82 ? -4.842 4.663 24.208 1.00 85.38 82 PRO A N 1
ATOM 666 C CA . PRO A 1 82 ? -5.871 4.013 25.004 1.00 85.38 82 PRO A CA 1
ATOM 667 C C . PRO A 1 82 ? -6.634 5.029 25.851 1.00 85.38 82 PRO A C 1
ATOM 669 O O . PRO A 1 82 ? -6.008 5.837 26.536 1.00 85.38 82 PRO A O 1
ATOM 672 N N . THR A 1 83 ? -7.967 4.977 25.830 1.00 80.38 83 THR A N 1
ATOM 673 C CA . THR A 1 83 ? -8.870 5.862 26.603 1.00 80.38 83 THR A CA 1
ATOM 674 C C . THR A 1 83 ? -8.908 7.346 26.199 1.00 80.38 83 THR A C 1
ATOM 676 O O . THR A 1 83 ? -9.648 8.109 26.816 1.00 80.38 83 THR A O 1
ATOM 679 N N . GLU A 1 84 ? -8.175 7.768 25.161 1.00 84.88 84 GLU A N 1
ATOM 680 C CA . GLU A 1 84 ? -8.205 9.149 24.632 1.00 84.88 84 GLU A CA 1
ATOM 681 C C . GLU A 1 84 ? -9.008 9.282 23.320 1.00 84.88 84 GLU A C 1
ATOM 683 O O . GLU A 1 84 ? -8.997 10.345 22.693 1.00 84.88 84 GLU A O 1
ATOM 688 N N . LEU A 1 85 ? -9.689 8.210 22.898 1.00 84.12 85 LEU A N 1
ATOM 689 C CA . LEU A 1 85 ? -10.471 8.175 21.665 1.00 84.12 85 LEU A CA 1
ATOM 690 C C . LEU A 1 85 ? -11.698 9.093 21.776 1.00 84.12 85 LEU A C 1
ATOM 692 O O . LEU A 1 85 ? -12.605 8.862 22.576 1.00 84.12 85 LEU A O 1
ATOM 696 N N . ASP A 1 86 ? -11.726 10.126 20.938 1.00 89.25 86 ASP A N 1
ATOM 697 C CA . ASP A 1 86 ? -12.854 11.034 20.741 1.00 89.25 86 ASP A CA 1
ATOM 698 C C . ASP A 1 86 ? -13.462 10.731 19.373 1.00 89.25 86 ASP A C 1
ATOM 700 O O . ASP A 1 86 ? -12.914 11.109 18.337 1.00 89.25 86 ASP A O 1
ATOM 704 N N . VAL A 1 87 ? -14.590 10.017 19.370 1.00 87.00 87 VAL A N 1
ATOM 705 C CA . VAL A 1 87 ? -15.192 9.485 18.141 1.00 87.00 87 VAL A CA 1
ATOM 706 C C . VAL A 1 87 ? -15.426 10.578 17.101 1.00 87.00 87 VAL A C 1
ATOM 708 O O . VAL A 1 87 ? -15.096 10.358 15.942 1.00 87.00 87 VAL A O 1
ATOM 711 N N . ASP A 1 88 ? -15.956 11.741 17.484 1.00 87.44 88 ASP A N 1
ATOM 712 C CA . ASP A 1 88 ? -16.348 12.777 16.524 1.00 87.44 88 ASP A CA 1
ATOM 713 C C . ASP A 1 88 ? -15.123 13.487 15.938 1.00 87.44 88 ASP A C 1
ATOM 715 O O . ASP A 1 88 ? -14.996 13.632 14.716 1.00 87.44 88 ASP A O 1
ATOM 719 N N . ARG A 1 89 ? -14.190 13.903 16.803 1.00 91.19 89 ARG A N 1
ATOM 720 C CA . ARG A 1 89 ? -12.963 14.589 16.377 1.00 91.19 89 ARG A CA 1
ATOM 721 C C . ARG A 1 89 ? -12.066 13.663 15.562 1.00 91.19 89 ARG A C 1
ATOM 723 O O . ARG A 1 89 ? -11.556 14.058 14.511 1.00 91.19 89 ARG A O 1
ATOM 730 N N . ASP A 1 90 ? -11.859 12.448 16.052 1.00 92.00 90 ASP A N 1
ATOM 731 C CA . ASP A 1 90 ? -10.915 11.509 15.460 1.00 92.00 90 ASP A CA 1
ATOM 732 C C . ASP A 1 90 ? -11.486 10.904 14.167 1.00 92.00 90 ASP A C 1
ATOM 734 O O . ASP A 1 90 ? -10.742 10.689 13.208 1.00 92.00 90 ASP A O 1
ATOM 738 N N . PHE A 1 91 ? -12.813 10.740 14.070 1.00 93.75 91 PHE A N 1
ATOM 739 C CA . PHE A 1 91 ? -13.475 10.408 12.807 1.00 93.75 91 PHE A CA 1
ATOM 740 C C . PHE A 1 91 ? -13.284 11.502 11.762 1.00 93.75 91 PHE A C 1
ATOM 742 O O . PHE A 1 91 ? -12.904 11.190 10.635 1.00 93.75 91 PHE A O 1
ATOM 749 N N . ALA A 1 92 ? -13.505 12.773 12.115 1.00 92.25 92 ALA A N 1
ATOM 750 C CA . ALA A 1 92 ? -13.302 13.878 11.181 1.00 92.25 92 ALA A CA 1
ATOM 751 C C . ALA A 1 92 ? -11.857 13.908 10.656 1.00 92.25 92 ALA A C 1
ATOM 753 O O . ALA A 1 92 ? -11.642 14.050 9.450 1.00 92.25 92 ALA A O 1
ATOM 754 N N . GLN A 1 93 ? -10.874 13.683 11.539 1.00 91.00 93 GLN A N 1
ATOM 755 C CA . GLN A 1 93 ? -9.470 13.562 11.151 1.00 91.00 93 GLN A CA 1
ATOM 756 C C . GLN A 1 93 ? -9.252 12.416 10.154 1.00 91.00 93 GLN A C 1
ATOM 758 O O . GLN A 1 93 ? -8.739 12.660 9.065 1.00 91.00 93 GLN A O 1
ATOM 763 N N . LEU A 1 94 ? -9.652 11.188 10.489 1.00 93.56 94 LEU A N 1
ATOM 764 C CA . LEU A 1 94 ? -9.505 10.023 9.611 1.00 93.56 94 LEU A CA 1
ATOM 765 C C . LEU A 1 94 ? -10.176 10.250 8.244 1.00 93.56 94 LEU A C 1
ATOM 767 O O . LEU A 1 94 ? -9.615 9.947 7.184 1.00 93.56 94 LEU A O 1
ATOM 771 N N . TRP A 1 95 ? -11.393 10.788 8.276 1.00 94.06 95 TRP A N 1
ATOM 772 C CA . TRP A 1 95 ? -12.272 10.883 7.124 1.00 94.06 95 TRP A CA 1
ATOM 773 C C . TRP A 1 95 ? -11.816 11.932 6.115 1.00 94.06 95 TRP A C 1
ATOM 775 O O . TRP A 1 95 ? -11.613 11.615 4.939 1.00 94.06 95 TRP A O 1
ATOM 785 N N . ASP A 1 96 ? -11.634 13.173 6.569 1.00 91.25 96 ASP A N 1
ATOM 786 C CA . ASP A 1 96 ? -11.325 14.298 5.686 1.00 91.25 96 ASP A CA 1
ATOM 787 C C . ASP A 1 96 ? -9.864 14.299 5.246 1.00 91.25 96 ASP A C 1
ATOM 789 O O . ASP A 1 96 ? -9.535 14.838 4.189 1.00 91.25 96 ASP A O 1
ATOM 793 N N . ARG A 1 97 ? -8.984 13.667 6.025 1.00 89.00 97 ARG A N 1
ATOM 794 C CA . ARG A 1 97 ? -7.555 13.656 5.737 1.00 89.00 97 ARG A CA 1
ATOM 795 C C . ARG A 1 97 ? -7.106 12.481 4.891 1.00 89.00 97 ARG A C 1
ATOM 797 O O . ARG A 1 97 ? -6.188 12.658 4.100 1.00 89.00 97 ARG A O 1
ATOM 804 N N . TYR A 1 98 ? -7.725 11.311 5.042 1.00 91.56 98 TYR A N 1
ATOM 805 C CA . TYR A 1 98 ? -7.266 10.104 4.353 1.00 91.56 98 TYR A CA 1
ATOM 806 C C . TYR A 1 98 ? -8.351 9.430 3.535 1.00 91.56 98 TYR A C 1
ATOM 808 O O . TYR A 1 98 ? -8.161 9.223 2.338 1.00 91.56 98 TYR A O 1
ATOM 816 N N . VAL A 1 99 ? -9.489 9.091 4.146 1.00 93.81 99 VAL A N 1
ATOM 817 C CA . VAL A 1 99 ? -10.472 8.228 3.477 1.00 93.81 99 VAL A CA 1
ATOM 818 C C . VAL A 1 99 ? -11.044 8.894 2.228 1.00 93.81 99 VAL A C 1
ATOM 820 O O . VAL A 1 99 ? -11.060 8.278 1.161 1.00 93.81 99 VAL A O 1
ATOM 823 N N . LYS A 1 100 ? -11.452 10.165 2.326 1.00 91.94 100 LYS A N 1
ATOM 824 C CA . LYS A 1 100 ? -11.930 10.939 1.173 1.00 91.94 100 LYS A CA 1
ATOM 825 C C . LYS A 1 100 ? -10.820 11.201 0.143 1.00 91.94 100 LYS A C 1
ATOM 827 O O . LYS A 1 100 ? -11.019 10.786 -1.002 1.00 91.94 100 LYS A O 1
ATOM 832 N N . PRO A 1 101 ? -9.670 11.814 0.500 1.00 90.44 101 PRO A N 1
ATOM 833 C CA . PRO A 1 101 ? -8.642 12.159 -0.485 1.00 90.44 101 PRO A CA 1
ATOM 834 C C . PRO A 1 101 ? -8.067 10.963 -1.238 1.00 90.44 101 PRO A C 1
ATOM 836 O O . PRO A 1 101 ? -7.814 11.027 -2.442 1.00 90.44 101 PRO A O 1
ATOM 839 N N . LEU A 1 102 ? -7.876 9.848 -0.529 1.00 91.50 102 LEU A N 1
ATOM 840 C CA . LEU A 1 102 ? -7.246 8.643 -1.067 1.00 91.50 102 LEU A CA 1
ATOM 841 C C . LEU A 1 102 ? -8.258 7.629 -1.596 1.00 91.50 102 LEU A C 1
ATOM 843 O O . LEU A 1 102 ? -7.863 6.553 -2.040 1.00 91.50 102 LEU A O 1
ATOM 847 N N . ARG A 1 103 ? -9.554 7.965 -1.547 1.00 93.00 103 ARG A N 1
ATOM 848 C CA . ARG A 1 103 ? -10.664 7.099 -1.964 1.00 93.00 103 ARG A CA 1
ATOM 849 C C . ARG A 1 103 ? -10.638 5.722 -1.295 1.00 93.00 103 ARG A C 1
ATOM 851 O O . ARG A 1 103 ? -11.131 4.754 -1.876 1.00 93.00 103 ARG A O 1
ATOM 858 N N . ALA A 1 104 ? -10.133 5.639 -0.061 1.00 94.25 104 ALA A N 1
ATOM 859 C CA . ALA A 1 104 ? -10.073 4.382 0.677 1.00 94.25 104 ALA A CA 1
ATOM 860 C C . ALA A 1 104 ? -11.475 3.768 0.812 1.00 94.25 104 ALA A C 1
ATOM 862 O O . ALA A 1 104 ? -12.457 4.497 0.998 1.00 94.25 104 ALA A O 1
ATOM 863 N N . LYS A 1 105 ? -11.588 2.438 0.695 1.00 95.19 105 LYS A N 1
ATOM 864 C CA . LYS A 1 105 ? -12.882 1.749 0.854 1.00 95.19 105 LYS A CA 1
ATOM 865 C C . LYS A 1 105 ? -13.345 1.793 2.311 1.00 95.19 105 LYS A C 1
ATOM 867 O O . LYS A 1 105 ? -14.536 1.974 2.560 1.00 95.19 105 LYS A O 1
ATOM 872 N N . TYR A 1 106 ? -12.408 1.708 3.258 1.00 97.94 106 TYR A N 1
ATOM 873 C CA . TYR A 1 106 ? -12.704 1.744 4.689 1.00 97.94 106 TYR A CA 1
ATOM 874 C C . TYR A 1 106 ? -11.781 2.676 5.479 1.00 97.94 106 TYR A C 1
ATOM 876 O O . TYR A 1 106 ? -10.614 2.876 5.142 1.00 97.94 106 TYR A O 1
ATOM 884 N N . GLY A 1 107 ? -12.314 3.223 6.567 1.00 97.69 107 GLY A N 1
ATOM 885 C CA . GLY A 1 107 ? -11.560 3.923 7.600 1.00 97.69 107 GLY A CA 1
ATOM 886 C C . GLY A 1 107 ? -11.734 3.228 8.945 1.00 97.69 107 GLY A C 1
ATOM 887 O O . GLY A 1 107 ? -12.855 2.878 9.317 1.00 97.69 107 GLY A O 1
ATOM 888 N N . LEU A 1 108 ? -10.636 3.034 9.668 1.00 97.75 108 LEU A N 1
ATOM 889 C CA . LEU A 1 108 ? -10.595 2.394 10.975 1.00 97.75 108 LEU A CA 1
ATOM 890 C C . LEU A 1 108 ? -10.084 3.378 12.027 1.00 97.75 108 LEU A C 1
ATOM 892 O O . LEU A 1 108 ? -9.062 4.029 11.819 1.00 97.75 108 LEU A O 1
ATOM 896 N N . LEU A 1 109 ? -10.759 3.421 13.175 1.00 96.25 109 LEU A N 1
ATOM 897 C CA . LEU A 1 109 ? -10.258 4.060 14.392 1.00 96.25 109 LEU A CA 1
ATOM 898 C C . LEU A 1 109 ? -10.037 2.996 15.450 1.00 96.25 109 LEU A C 1
ATOM 900 O O . LEU A 1 109 ? -10.927 2.182 15.707 1.00 96.25 109 LEU A O 1
ATOM 904 N N . THR A 1 110 ? -8.869 3.012 16.082 1.00 95.31 110 THR A N 1
ATOM 905 C CA . THR A 1 110 ? -8.609 2.118 17.206 1.00 95.31 110 THR A CA 1
ATOM 906 C C . THR A 1 110 ? -7.627 2.716 18.196 1.00 95.31 110 THR A C 1
ATOM 908 O O . THR A 1 110 ? -6.634 3.341 17.826 1.00 95.31 110 THR A O 1
ATOM 911 N N . ASP A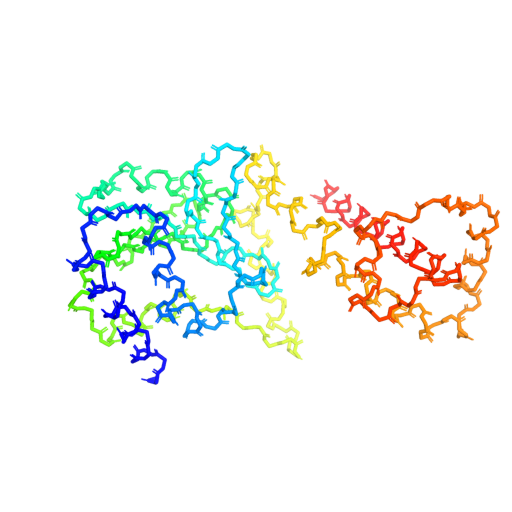 1 111 ? -7.892 2.475 19.473 1.00 93.38 111 ASP A N 1
ATOM 912 C CA . ASP A 1 111 ? -6.952 2.698 20.569 1.00 93.38 111 ASP A CA 1
ATOM 913 C C . ASP A 1 111 ? -6.361 1.373 21.096 1.00 93.38 111 ASP A C 1
ATOM 915 O O . ASP A 1 111 ? -5.687 1.327 22.127 1.00 93.38 111 ASP A O 1
ATOM 919 N N . GLY A 1 112 ? -6.635 0.273 20.383 1.00 92.56 112 GLY A N 1
ATOM 920 C CA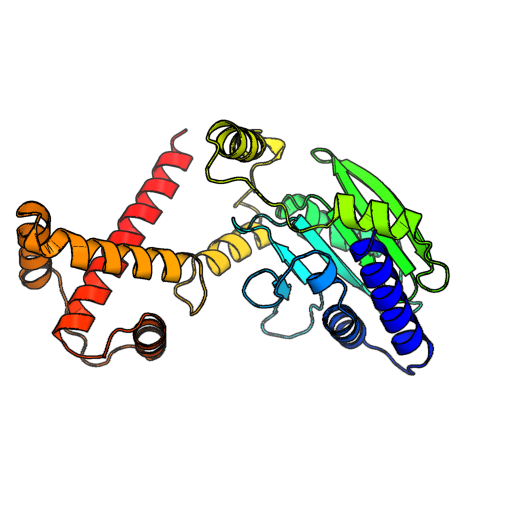 . GLY A 1 112 ? -6.267 -1.087 20.756 1.00 92.56 112 GLY A CA 1
ATOM 921 C C . GLY A 1 112 ? -7.159 -1.736 21.815 1.00 92.56 112 GLY A C 1
ATOM 922 O O . GLY A 1 112 ? -6.965 -2.916 22.112 1.00 92.56 112 GLY A O 1
ATOM 923 N N . GLN A 1 113 ? -8.143 -1.013 22.353 1.00 92.75 113 GLN A N 1
ATOM 924 C CA . GLN A 1 113 ? -9.217 -1.566 23.176 1.00 92.75 113 GLN A CA 1
ATOM 925 C C . GLN A 1 113 ? -10.545 -1.573 22.429 1.00 92.75 113 GLN A C 1
ATOM 927 O O . GLN A 1 113 ? -11.269 -2.564 22.480 1.00 92.75 113 GLN A O 1
ATOM 932 N N . GLU A 1 114 ? -10.836 -0.498 21.711 1.00 94.62 114 GLU A N 1
ATOM 933 C CA . GLU A 1 114 ? -11.992 -0.372 20.839 1.00 94.62 114 GLU A CA 1
ATOM 934 C C . GLU A 1 114 ? -11.571 -0.351 19.369 1.00 94.62 114 GLU A C 1
ATOM 936 O O . GLU A 1 114 ? -10.469 0.074 19.008 1.00 94.62 114 GLU A O 1
ATOM 941 N N . LEU A 1 115 ? -12.469 -0.820 18.507 1.00 96.31 115 LEU A N 1
ATOM 942 C CA . LEU A 1 115 ? -12.333 -0.737 17.059 1.00 96.31 115 LEU A CA 1
ATOM 943 C C . LEU A 1 115 ? -13.630 -0.203 16.460 1.00 96.31 115 LEU A C 1
ATOM 945 O O . LEU A 1 115 ? -14.703 -0.776 16.665 1.00 96.31 115 LEU A O 1
ATOM 949 N N . LEU A 1 116 ? -13.507 0.872 15.686 1.00 97.69 116 LEU A N 1
ATOM 950 C CA . LEU A 1 116 ? -14.574 1.420 14.864 1.00 97.69 116 LEU A CA 1
ATOM 951 C C . LEU A 1 116 ? -14.199 1.266 13.393 1.00 97.69 116 LEU A C 1
ATOM 953 O O . LEU A 1 116 ? -13.065 1.555 13.012 1.00 97.69 116 LEU A O 1
ATOM 957 N N . ILE A 1 117 ? -15.155 0.837 12.571 1.00 98.00 117 ILE A N 1
ATOM 958 C CA . ILE A 1 117 ? -14.975 0.659 11.126 1.00 98.00 117 ILE A CA 1
ATOM 959 C C . ILE A 1 117 ? -16.059 1.441 10.393 1.00 98.00 117 ILE A C 1
ATOM 961 O O . ILE A 1 117 ? -17.256 1.270 10.642 1.00 98.00 117 ILE A O 1
ATOM 965 N N . TYR A 1 118 ? -15.626 2.267 9.449 1.00 98.12 118 TYR A N 1
ATOM 966 C CA . TYR A 1 118 ? -16.469 3.054 8.564 1.00 98.12 118 TYR A CA 1
ATOM 967 C C . TYR A 1 118 ? -16.246 2.606 7.124 1.00 98.12 118 TYR A C 1
ATOM 969 O O . TYR A 1 118 ? -15.107 2.535 6.669 1.00 98.12 118 TYR A O 1
ATOM 977 N N . ALA A 1 119 ? -17.325 2.322 6.401 1.00 97.50 119 ALA A N 1
ATOM 978 C CA . ALA A 1 119 ? -17.284 2.090 4.963 1.00 97.50 119 ALA A CA 1
ATOM 979 C C . ALA A 1 119 ? -17.535 3.400 4.222 1.00 97.50 119 ALA A C 1
ATOM 981 O O . ALA A 1 119 ? -18.445 4.153 4.582 1.00 97.50 119 ALA A O 1
ATOM 982 N N . ARG A 1 120 ? -16.768 3.653 3.161 1.00 95.31 120 ARG A N 1
ATOM 983 C CA . ARG A 1 120 ? -17.048 4.749 2.239 1.00 95.31 120 ARG A CA 1
ATOM 984 C C . ARG A 1 120 ? -18.112 4.336 1.234 1.00 95.31 120 ARG A C 1
ATOM 986 O O . ARG A 1 120 ? -17.997 3.314 0.567 1.00 95.31 120 ARG A O 1
ATOM 993 N N . ILE A 1 121 ? -19.127 5.182 1.099 1.00 91.00 121 ILE A N 1
ATOM 994 C CA . ILE A 1 121 ? -20.193 5.047 0.109 1.00 91.00 121 ILE A CA 1
ATOM 995 C C . ILE A 1 121 ? -20.219 6.351 -0.684 1.00 91.00 121 ILE A C 1
ATOM 997 O O . ILE A 1 121 ? -20.785 7.357 -0.248 1.00 91.00 121 ILE A O 1
ATOM 1001 N N . ASN A 1 122 ? -19.566 6.347 -1.848 1.00 83.88 122 ASN A N 1
ATOM 1002 C CA . ASN A 1 122 ? -19.310 7.541 -2.658 1.00 83.88 122 ASN A CA 1
ATOM 1003 C C . ASN A 1 122 ? -18.541 8.606 -1.845 1.00 83.88 122 ASN A C 1
ATOM 1005 O O . ASN A 1 122 ? -17.393 8.373 -1.463 1.00 83.88 122 ASN A O 1
ATOM 1009 N N . SER A 1 123 ? -19.175 9.747 -1.555 1.00 81.00 123 SER A N 1
ATOM 1010 C CA . SER A 1 123 ? -18.633 10.840 -0.727 1.00 81.00 123 SER A CA 1
ATOM 1011 C C . SER A 1 123 ? -19.121 10.813 0.731 1.00 81.00 123 SER A C 1
ATOM 1013 O O . SER A 1 123 ? -18.709 11.655 1.531 1.00 81.00 123 SER A O 1
ATOM 1015 N N . ASN A 1 124 ? -19.991 9.858 1.071 1.00 89.12 124 ASN A N 1
ATOM 1016 C CA . ASN A 1 124 ? -20.546 9.645 2.406 1.00 89.12 124 ASN A CA 1
ATOM 1017 C C . ASN A 1 124 ? -19.931 8.408 3.065 1.00 89.12 124 ASN A C 1
ATOM 1019 O O . ASN A 1 124 ? -19.103 7.705 2.480 1.00 89.12 124 ASN A O 1
ATOM 1023 N N . TRP A 1 125 ? -20.360 8.143 4.293 1.00 94.94 125 TRP A N 1
ATOM 1024 C CA . TRP A 1 125 ? -19.898 7.027 5.099 1.00 94.94 125 TRP A CA 1
ATOM 1025 C C . TRP A 1 125 ? -21.056 6.305 5.775 1.00 94.94 125 TRP A C 1
ATOM 1027 O O . TRP A 1 125 ? -22.124 6.870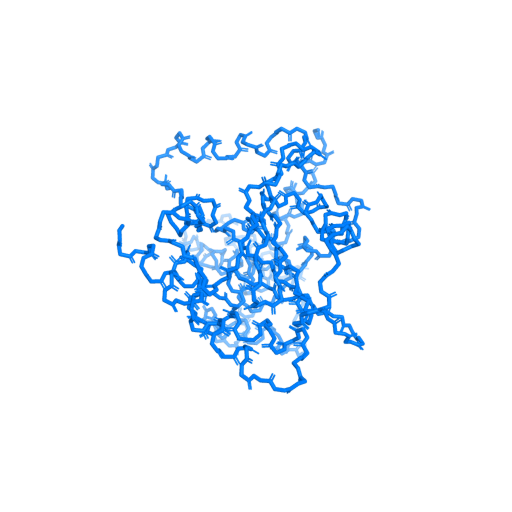 6.003 1.00 94.94 125 TRP A O 1
ATOM 1037 N N . GLU A 1 126 ? -20.798 5.056 6.137 1.00 96.50 126 GLU A N 1
ATOM 1038 C CA . GLU A 1 126 ? -21.644 4.250 7.006 1.00 96.50 126 GLU A CA 1
ATOM 1039 C C . GLU A 1 126 ? -20.761 3.613 8.080 1.00 96.50 126 GLU A C 1
ATOM 1041 O O . GLU A 1 126 ? -19.732 3.011 7.764 1.00 96.50 126 GLU A O 1
ATOM 1046 N N . ARG A 1 127 ? -21.146 3.729 9.355 1.00 96.75 127 ARG A N 1
ATOM 1047 C CA . ARG A 1 127 ? -20.460 3.007 10.431 1.00 96.75 127 ARG A CA 1
ATOM 1048 C C . ARG A 1 127 ? -20.885 1.544 10.388 1.00 96.75 127 ARG A C 1
ATOM 1050 O O . ARG A 1 127 ? -22.031 1.234 10.698 1.00 96.75 127 ARG A O 1
ATOM 1057 N N . LYS A 1 128 ? -19.952 0.667 10.025 1.00 97.12 128 LYS A N 1
ATOM 1058 C CA . LYS A 1 128 ? -20.165 -0.783 9.949 1.00 97.12 128 LYS A CA 1
ATOM 1059 C C . LYS A 1 128 ? -20.055 -1.451 11.308 1.00 97.12 128 LYS A C 1
ATOM 1061 O O . LYS A 1 128 ? -20.817 -2.363 11.602 1.00 97.12 128 LYS A O 1
ATOM 1066 N N . LEU A 1 129 ? -19.123 -0.984 12.136 1.00 95.94 129 LEU A N 1
ATOM 1067 C CA . LEU A 1 129 ? -18.793 -1.648 13.389 1.00 95.94 129 LEU A CA 1
ATOM 1068 C C . LEU A 1 129 ? -18.312 -0.649 14.443 1.00 95.94 129 LEU A C 1
ATOM 1070 O O . LEU A 1 129 ? -17.622 0.318 14.119 1.00 95.94 129 LEU A O 1
ATOM 1074 N N . HIS A 1 130 ? -18.657 -0.915 15.701 1.00 95.81 130 HIS A N 1
ATOM 1075 C CA . HIS A 1 130 ? -18.021 -0.356 16.895 1.00 95.81 130 HIS A CA 1
ATOM 1076 C C . HIS A 1 130 ? -18.046 -1.439 17.971 1.00 95.81 130 HIS A C 1
ATOM 1078 O O . HIS A 1 130 ? -19.122 -1.865 18.388 1.00 95.81 130 HIS A O 1
ATOM 1084 N N . ILE A 1 131 ? -16.870 -1.931 18.357 1.00 95.12 131 ILE A N 1
ATOM 1085 C CA . ILE A 1 131 ? -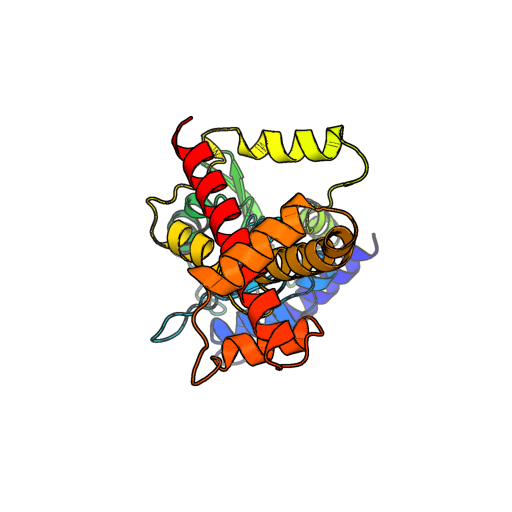16.730 -3.064 19.278 1.00 95.12 131 ILE A CA 1
ATOM 1086 C C . ILE A 1 131 ? -15.601 -2.862 20.284 1.00 95.12 131 ILE A C 1
ATOM 1088 O O . ILE A 1 131 ? -14.597 -2.214 19.985 1.00 95.12 131 ILE A O 1
ATOM 1092 N N . ASN A 1 132 ? -15.741 -3.504 21.445 1.00 94.38 132 ASN A N 1
ATOM 1093 C CA . ASN A 1 132 ? -14.637 -3.756 22.361 1.00 94.38 132 ASN A CA 1
ATOM 1094 C C . ASN A 1 132 ? -13.879 -5.014 21.907 1.00 94.38 132 ASN A C 1
ATOM 1096 O O . ASN A 1 132 ? -14.466 -6.088 21.776 1.00 94.38 132 ASN A O 1
ATOM 1100 N N . LEU A 1 133 ? -12.572 -4.898 21.685 1.00 94.38 133 LEU A N 1
ATOM 1101 C CA . LEU A 1 133 ? -11.732 -5.999 21.207 1.00 94.38 133 LEU A CA 1
ATOM 1102 C C . LEU A 1 133 ? -11.593 -7.142 22.223 1.00 94.38 133 LEU A C 1
ATOM 1104 O O . LEU A 1 133 ? -11.302 -8.268 21.827 1.00 94.38 133 LEU A O 1
ATOM 1108 N N . GLY A 1 134 ? -11.839 -6.892 23.512 1.00 91.56 134 GLY A N 1
ATOM 1109 C CA . GLY A 1 134 ? -11.883 -7.932 24.542 1.00 91.56 134 GLY A CA 1
ATOM 1110 C C . GLY A 1 134 ? -13.106 -8.850 24.440 1.00 91.56 134 GLY A C 1
ATOM 1111 O O . GLY A 1 134 ? -13.082 -9.954 24.978 1.00 91.56 134 GLY A O 1
ATOM 1112 N N . GLU A 1 135 ? -14.152 -8.423 23.729 1.00 94.31 135 GLU A N 1
ATOM 1113 C CA . GLU A 1 135 ? -15.428 -9.140 23.587 1.00 94.31 135 GLU A CA 1
ATOM 1114 C C . GLU A 1 135 ? -15.734 -9.506 22.124 1.00 94.31 135 GLU A C 1
ATOM 1116 O O . GLU A 1 135 ? -16.851 -9.903 21.792 1.00 94.31 135 GLU A O 1
ATOM 1121 N N . ILE A 1 136 ? -14.742 -9.387 21.234 1.00 95.69 136 ILE A N 1
ATOM 1122 C CA . ILE A 1 136 ? -14.919 -9.638 19.803 1.00 95.69 136 ILE A CA 1
ATOM 1123 C C . ILE A 1 136 ? -15.323 -11.093 19.526 1.00 95.69 136 ILE A C 1
ATOM 1125 O O . ILE A 1 136 ? -14.678 -12.056 19.958 1.00 95.69 136 ILE A O 1
ATOM 1129 N N . THR A 1 137 ? -16.407 -11.254 18.774 1.00 96.12 137 THR A N 1
ATOM 1130 C CA . THR A 1 137 ? -16.971 -12.557 18.405 1.00 96.12 137 THR A CA 1
ATOM 1131 C C . THR A 1 137 ? -16.403 -13.069 17.082 1.00 96.12 137 THR A C 1
ATOM 1133 O O . THR A 1 137 ? -15.916 -12.299 16.257 1.00 96.12 137 THR A O 1
ATOM 1136 N N . ILE A 1 138 ? -16.506 -14.380 16.843 1.00 96.38 138 ILE A N 1
ATOM 1137 C CA . ILE A 1 138 ? -16.066 -14.990 15.576 1.00 96.38 138 ILE A CA 1
ATOM 1138 C C . ILE A 1 138 ? -16.841 -14.408 14.388 1.00 96.38 138 ILE A C 1
ATOM 1140 O O . ILE A 1 138 ? -16.230 -14.101 13.373 1.00 96.38 138 ILE A O 1
ATOM 1144 N N . THR A 1 139 ? -18.153 -14.200 14.526 1.00 96.38 139 THR A N 1
ATOM 1145 C CA . THR A 1 139 ? -18.992 -13.625 13.463 1.00 96.38 139 THR A CA 1
ATOM 1146 C C . THR A 1 139 ? -18.553 -12.208 13.095 1.00 96.38 139 THR A C 1
ATOM 1148 O O . THR A 1 139 ? -18.426 -11.898 11.918 1.00 96.38 139 THR A O 1
ATOM 1151 N N . GLN A 1 140 ? -18.210 -11.368 14.078 1.00 97.00 140 GLN A N 1
ATOM 1152 C CA . GLN A 1 140 ? -17.637 -10.043 13.799 1.00 97.00 140 GLN A CA 1
ATOM 1153 C C . GLN A 1 140 ? -16.284 -10.146 13.084 1.00 97.00 140 GLN A C 1
ATOM 1155 O O . GLN A 1 140 ? -15.982 -9.334 12.216 1.00 97.00 140 GLN A O 1
ATOM 1160 N N . CYS A 1 141 ? -15.461 -11.148 13.402 1.00 97.38 141 CYS A N 1
ATOM 1161 C CA . CYS A 1 141 ? -14.215 -11.385 12.672 1.00 97.38 141 CYS A CA 1
ATOM 1162 C C . CYS A 1 141 ? -14.445 -11.849 11.225 1.00 97.38 141 CYS A C 1
ATOM 1164 O O . CYS A 1 141 ? -13.639 -11.515 10.361 1.00 97.38 141 CYS A O 1
ATOM 1166 N N . GLU A 1 142 ? -15.514 -12.602 10.951 1.00 96.88 142 GLU A N 1
ATOM 1167 C CA . GLU A 1 142 ? -15.912 -12.973 9.585 1.00 96.88 142 GLU A CA 1
ATOM 1168 C C . GLU A 1 142 ? -16.293 -11.726 8.779 1.00 96.88 142 GLU A C 1
ATOM 1170 O O . GLU A 1 142 ? -15.767 -11.526 7.687 1.00 96.88 142 GLU A O 1
ATOM 1175 N N . GLU A 1 143 ? -17.097 -10.830 9.356 1.00 96.94 143 GLU A N 1
ATOM 1176 C CA . GLU A 1 143 ? -17.451 -9.547 8.736 1.00 96.94 143 GLU A CA 1
ATOM 1177 C C . GLU A 1 143 ? -16.215 -8.667 8.482 1.00 96.94 143 GLU A C 1
ATOM 1179 O O . GLU A 1 143 ? -16.026 -8.143 7.383 1.00 96.94 143 GLU A O 1
ATOM 1184 N N . ILE A 1 144 ? -15.320 -8.546 9.472 1.00 97.56 144 ILE A N 1
ATOM 1185 C CA . ILE A 1 144 ? -14.062 -7.798 9.330 1.00 97.56 144 ILE A CA 1
ATOM 1186 C C . ILE A 1 144 ? -13.205 -8.376 8.202 1.00 97.56 144 ILE A C 1
ATOM 1188 O O . ILE A 1 144 ? -12.630 -7.612 7.425 1.00 97.56 144 ILE A O 1
ATOM 1192 N N . TYR A 1 145 ? -13.114 -9.703 8.098 1.00 97.19 145 TYR A N 1
ATOM 1193 C CA . TYR A 1 145 ? -12.385 -10.352 7.014 1.00 97.19 145 TYR A CA 1
ATOM 1194 C C . TYR A 1 145 ? -13.001 -10.019 5.656 1.00 97.19 145 TYR A C 1
ATOM 1196 O O . TYR A 1 145 ? -12.287 -9.596 4.752 1.00 97.19 145 TYR A O 1
ATOM 1204 N N . GLU A 1 146 ? -14.322 -10.135 5.516 1.00 95.81 146 GLU A N 1
ATOM 1205 C CA . GLU A 1 146 ? -15.014 -9.819 4.265 1.00 95.81 146 GLU A CA 1
ATOM 1206 C C . GLU A 1 146 ? -14.773 -8.376 3.808 1.00 95.81 146 GLU A C 1
ATOM 1208 O O . GLU A 1 146 ? -14.568 -8.135 2.616 1.00 95.81 146 GLU A O 1
ATOM 1213 N N . TRP A 1 147 ? -14.759 -7.425 4.745 1.00 96.62 147 TRP A N 1
ATOM 1214 C CA . TRP A 1 147 ? -14.558 -6.011 4.440 1.00 96.62 147 TRP A CA 1
ATOM 1215 C C . TRP A 1 147 ? -13.100 -5.662 4.155 1.00 96.62 147 TRP A C 1
ATOM 1217 O O . TRP A 1 147 ? -12.827 -4.892 3.234 1.00 96.62 147 TRP A O 1
ATOM 1227 N N . LEU A 1 148 ? -12.166 -6.187 4.950 1.00 97.38 148 LEU A N 1
ATOM 1228 C CA . LEU A 1 148 ? -10.792 -5.687 4.991 1.00 97.38 148 LEU A CA 1
ATOM 1229 C C . LEU A 1 148 ? -9.765 -6.614 4.349 1.00 97.38 148 LEU A C 1
ATOM 1231 O O . LEU A 1 148 ? -8.607 -6.217 4.269 1.00 97.38 148 LEU A O 1
ATOM 1235 N N . GLN A 1 149 ? -10.132 -7.824 3.916 1.00 96.38 149 GLN A N 1
ATOM 1236 C CA . GLN A 1 149 ? -9.189 -8.721 3.244 1.00 96.38 149 GLN A CA 1
ATOM 1237 C C . GLN A 1 149 ? -8.581 -8.067 2.002 1.00 96.38 149 GLN A C 1
ATOM 1239 O O . GLN A 1 149 ? -9.246 -7.331 1.265 1.00 96.38 149 GLN A O 1
ATOM 1244 N N . LYS A 1 150 ? -7.316 -8.394 1.725 1.00 95.69 150 LYS A N 1
ATOM 1245 C CA . LYS A 1 150 ? -6.617 -7.906 0.542 1.00 95.69 150 LYS A CA 1
ATOM 1246 C C . LYS A 1 150 ? -7.351 -8.381 -0.717 1.00 95.69 150 LYS A C 1
ATOM 1248 O O . LYS A 1 150 ? -7.376 -9.592 -0.966 1.00 95.69 150 LYS A O 1
ATOM 1253 N N . PRO A 1 151 ? -7.881 -7.467 -1.554 1.00 92.69 151 PRO A N 1
ATOM 1254 C CA . PRO A 1 151 ? -8.607 -7.850 -2.754 1.00 92.69 151 PRO A CA 1
ATOM 1255 C C . PRO A 1 151 ? -7.748 -8.716 -3.677 1.00 92.69 151 PRO A C 1
ATOM 1257 O O . PRO A 1 151 ? -6.633 -8.341 -4.056 1.00 92.69 151 PRO A O 1
ATOM 1260 N N . GLN A 1 152 ? -8.283 -9.873 -4.061 1.00 88.31 152 GLN A N 1
ATOM 1261 C CA . GLN A 1 152 ? -7.661 -10.767 -5.032 1.00 88.31 152 GLN A CA 1
ATOM 1262 C C . GLN A 1 152 ? -8.407 -10.674 -6.357 1.00 88.31 152 GLN A C 1
ATOM 1264 O O . GLN A 1 152 ? -9.624 -10.833 -6.410 1.00 88.31 152 GLN A O 1
ATOM 1269 N N . ILE A 1 153 ? -7.663 -10.434 -7.436 1.00 87.12 153 ILE A N 1
ATOM 1270 C CA . ILE A 1 153 ? -8.208 -10.416 -8.795 1.00 87.12 153 ILE A CA 1
ATOM 1271 C C . ILE A 1 153 ? -7.656 -11.613 -9.542 1.00 87.12 153 ILE A C 1
ATOM 1273 O O . ILE A 1 153 ? -6.439 -11.798 -9.634 1.00 87.12 153 ILE A O 1
ATOM 1277 N N . GLU A 1 154 ? -8.551 -12.394 -10.130 1.00 86.06 154 GLU A N 1
ATOM 1278 C CA . GLU A 1 154 ? -8.178 -13.491 -11.007 1.00 86.06 154 GLU A CA 1
ATOM 1279 C C . GLU A 1 154 ? -7.667 -12.944 -12.351 1.00 86.06 154 GLU A C 1
ATOM 1281 O O . GLU A 1 154 ? -8.421 -12.717 -13.294 1.00 86.06 154 GLU A O 1
ATOM 1286 N N . ARG A 1 155 ? -6.352 -12.713 -12.440 1.00 84.75 155 ARG A N 1
ATOM 1287 C CA . ARG A 1 155 ? -5.703 -12.054 -13.593 1.00 84.75 155 ARG A CA 1
ATOM 1288 C C . ARG A 1 155 ? -5.815 -12.824 -14.912 1.00 84.75 155 ARG A C 1
ATOM 1290 O O . ARG A 1 155 ? -5.581 -12.248 -15.969 1.00 84.75 155 ARG A O 1
ATOM 1297 N N . THR A 1 156 ? -6.135 -14.113 -14.858 1.00 89.88 156 THR A N 1
ATOM 1298 C CA . THR A 1 156 ? -6.349 -14.970 -16.034 1.00 89.88 156 THR A CA 1
ATOM 1299 C C . THR A 1 156 ? -7.729 -14.789 -16.659 1.00 89.88 156 THR A C 1
ATOM 1301 O O . THR A 1 156 ? -7.944 -15.256 -17.775 1.00 89.88 156 THR A O 1
ATOM 1304 N N . ARG A 1 157 ? -8.658 -14.105 -15.977 1.00 91.50 157 ARG A N 1
ATOM 1305 C CA . ARG A 1 157 ? -10.011 -13.837 -16.472 1.00 91.50 157 ARG A CA 1
ATOM 1306 C C . ARG A 1 157 ? -10.166 -12.369 -16.813 1.00 91.50 157 ARG A C 1
ATOM 1308 O O . ARG A 1 157 ? -10.158 -11.506 -15.937 1.00 91.50 157 ARG A O 1
ATOM 1315 N N . ILE A 1 158 ? -10.335 -12.099 -18.102 1.00 90.25 158 ILE A N 1
ATOM 1316 C CA . ILE A 1 158 ? -10.429 -10.739 -18.633 1.00 90.25 158 ILE A CA 1
ATOM 1317 C C . ILE A 1 158 ? -11.601 -9.990 -17.994 1.00 90.25 158 ILE A C 1
ATOM 1319 O O . ILE A 1 158 ? -11.440 -8.833 -17.626 1.00 90.25 158 ILE A O 1
ATOM 1323 N N . GLU A 1 159 ? -12.743 -10.643 -17.787 1.00 91.62 159 GLU A N 1
ATOM 1324 C CA . GLU A 1 159 ? -13.933 -10.014 -17.209 1.00 91.62 159 GLU A CA 1
ATOM 1325 C C . GLU A 1 159 ? -13.694 -9.559 -15.764 1.00 91.62 159 GLU A C 1
ATOM 1327 O O . GLU A 1 159 ? -14.146 -8.486 -15.378 1.00 91.62 159 GLU A O 1
ATOM 1332 N N . ALA A 1 160 ? -12.941 -10.336 -14.977 1.00 89.25 160 ALA A N 1
ATOM 1333 C CA . ALA A 1 160 ? -12.589 -9.967 -13.605 1.00 89.25 160 ALA A CA 1
ATOM 1334 C C . ALA A 1 160 ? -11.652 -8.751 -13.575 1.00 89.25 160 ALA A C 1
ATOM 1336 O O . ALA A 1 160 ? -11.801 -7.860 -12.741 1.00 89.25 160 ALA A O 1
ATOM 1337 N N . VAL A 1 161 ? -10.701 -8.699 -14.511 1.00 89.00 161 VAL A N 1
ATOM 1338 C CA . VAL A 1 161 ? -9.772 -7.572 -14.650 1.00 89.00 161 VAL A CA 1
ATOM 1339 C C . VAL A 1 161 ? -10.503 -6.311 -15.117 1.00 89.00 161 VAL A C 1
ATOM 1341 O O . VAL A 1 161 ? -10.305 -5.248 -14.534 1.00 89.00 161 VAL A O 1
ATOM 1344 N N . LEU A 1 162 ? -11.357 -6.419 -16.138 1.00 89.00 162 LEU A N 1
ATOM 1345 C CA . LEU A 1 162 ? -12.139 -5.293 -16.651 1.00 89.00 162 LEU A CA 1
ATOM 1346 C C . LEU A 1 162 ? -13.110 -4.767 -15.595 1.00 89.00 162 LEU A C 1
ATOM 1348 O O . LEU A 1 162 ? -13.093 -3.572 -15.324 1.00 89.00 162 LEU A O 1
ATOM 1352 N N . GLY A 1 163 ? -13.868 -5.651 -14.941 1.00 88.75 163 GLY A N 1
ATOM 1353 C CA . GLY A 1 163 ? -14.819 -5.259 -13.902 1.00 88.75 163 GLY A CA 1
ATOM 1354 C C . GLY A 1 163 ? -14.155 -4.520 -12.741 1.00 88.75 163 GLY A C 1
ATOM 1355 O O . GLY A 1 163 ? -14.696 -3.535 -12.249 1.00 88.75 163 GLY A O 1
ATOM 1356 N N . TYR A 1 164 ? -12.943 -4.927 -12.350 1.00 88.94 164 TYR A N 1
ATOM 1357 C CA . TYR A 1 164 ? -12.175 -4.185 -11.354 1.00 88.94 164 TYR A CA 1
ATOM 1358 C C . TYR A 1 164 ? -11.797 -2.778 -11.832 1.00 88.94 164 TYR A C 1
ATOM 1360 O O . TYR A 1 164 ? -11.965 -1.817 -11.087 1.00 88.94 164 TYR A O 1
ATOM 1368 N N . PHE A 1 165 ? -11.301 -2.622 -13.064 1.00 86.75 165 PHE A N 1
ATOM 1369 C CA . PHE A 1 165 ? -10.916 -1.300 -13.568 1.00 86.75 165 PHE A CA 1
ATOM 1370 C C . PHE A 1 165 ? -12.117 -0.380 -13.823 1.00 86.75 165 PHE A C 1
ATOM 1372 O O . PHE A 1 165 ? -12.004 0.825 -13.597 1.00 86.75 165 PHE A O 1
ATOM 1379 N N . GLU A 1 166 ? -13.269 -0.938 -14.196 1.00 88.62 166 GLU A N 1
ATOM 1380 C CA . GLU A 1 166 ? -14.530 -0.203 -14.341 1.00 88.62 166 GLU A CA 1
ATOM 1381 C C . GLU A 1 166 ? -14.983 0.460 -13.027 1.00 88.62 166 GLU A C 1
ATOM 1383 O O . GLU A 1 166 ? -15.624 1.515 -13.068 1.00 88.62 166 GLU A O 1
ATOM 1388 N N . GLU A 1 167 ? -14.623 -0.086 -11.854 1.00 84.31 167 GLU A N 1
ATOM 1389 C CA . GLU A 1 167 ? -14.888 0.580 -10.567 1.00 84.31 167 GLU A CA 1
ATOM 1390 C C . GLU A 1 167 ? -14.268 1.985 -10.537 1.00 84.31 167 GLU A C 1
ATOM 1392 O O . GLU A 1 167 ? -14.923 2.937 -10.114 1.00 84.31 167 GLU A O 1
ATOM 1397 N N . PHE A 1 168 ? -13.051 2.135 -11.064 1.00 84.50 168 PHE A N 1
ATOM 1398 C CA . PHE A 1 168 ? -12.267 3.374 -11.018 1.00 84.50 168 PHE A CA 1
ATOM 1399 C C . PHE A 1 168 ? -12.533 4.330 -12.189 1.00 84.50 168 PHE A C 1
ATOM 1401 O O . PHE A 1 168 ? -12.024 5.458 -12.204 1.00 84.50 168 PHE A O 1
ATOM 1408 N N . ASP A 1 169 ? -13.330 3.912 -13.174 1.00 82.75 169 ASP A N 1
ATOM 1409 C CA . ASP A 1 169 ? -13.788 4.795 -14.249 1.00 82.75 169 ASP A CA 1
ATOM 1410 C C . ASP A 1 169 ? -14.879 5.761 -13.770 1.00 82.75 169 ASP A C 1
ATOM 1412 O O . ASP A 1 169 ? -15.038 6.855 -14.332 1.00 82.75 169 ASP A O 1
ATOM 1416 N N . LYS A 1 170 ? -15.574 5.404 -12.683 1.00 84.94 170 LYS A N 1
ATOM 1417 C CA . LYS A 1 170 ? -16.570 6.253 -12.024 1.00 84.94 170 LYS A CA 1
ATOM 1418 C C . LYS A 1 170 ? -15.916 7.553 -11.533 1.00 84.94 170 LYS A C 1
ATOM 1420 O O . LYS A 1 170 ? -14.893 7.494 -10.851 1.00 84.94 170 LYS A O 1
ATOM 1425 N N . PRO A 1 171 ? -16.492 8.736 -11.824 1.00 82.38 171 PRO A N 1
ATOM 1426 C CA . PRO A 1 171 ? -15.917 10.018 -11.408 1.00 82.38 171 PRO A CA 1
ATOM 1427 C C . PRO A 1 171 ? -15.619 10.116 -9.906 1.00 82.38 171 PRO A C 1
ATOM 1429 O O . PRO A 1 171 ? -14.575 10.644 -9.534 1.00 82.38 171 PRO A O 1
ATOM 1432 N N . ASP A 1 172 ? -16.486 9.551 -9.063 1.00 82.94 172 ASP A N 1
ATOM 1433 C CA . ASP A 1 172 ? -16.363 9.610 -7.599 1.00 82.94 172 ASP A CA 1
ATOM 1434 C C . ASP A 1 172 ? -15.268 8.692 -7.031 1.00 82.94 172 ASP A C 1
ATOM 1436 O O . ASP A 1 172 ? -14.820 8.887 -5.902 1.00 82.94 172 ASP A O 1
ATOM 1440 N N . GLU A 1 173 ? -14.807 7.721 -7.821 1.00 85.12 173 GLU A N 1
ATOM 1441 C CA . GLU A 1 173 ? -13.729 6.790 -7.466 1.00 85.12 173 GLU A CA 1
ATOM 1442 C C . GLU A 1 173 ? -12.359 7.288 -7.948 1.00 85.12 173 GLU A C 1
ATOM 1444 O O . GLU A 1 173 ? -11.315 6.749 -7.577 1.00 85.12 173 GLU A O 1
ATOM 1449 N N . LYS A 1 174 ? -12.330 8.366 -8.743 1.00 84.44 174 LYS A N 1
ATOM 1450 C CA . LYS A 1 174 ? -11.078 8.982 -9.181 1.00 84.44 174 LYS A CA 1
ATOM 1451 C C . LYS A 1 174 ? -10.446 9.754 -8.024 1.00 84.44 174 LYS A C 1
ATOM 1453 O O . LYS A 1 174 ? -11.044 10.653 -7.425 1.00 84.44 174 LYS A O 1
ATOM 1458 N N . VAL A 1 175 ? -9.194 9.410 -7.740 1.00 83.62 175 VAL A N 1
ATOM 1459 C CA . VAL A 1 175 ? -8.340 10.154 -6.813 1.00 83.62 175 VAL A CA 1
ATOM 1460 C C . VAL A 1 175 ? -8.070 11.545 -7.386 1.00 83.62 175 VAL A C 1
ATOM 1462 O O . VAL A 1 175 ? -7.662 11.689 -8.543 1.00 83.62 175 VAL A O 1
ATOM 1465 N N . ASN A 1 176 ? -8.298 12.572 -6.569 1.00 83.56 176 ASN A N 1
ATOM 1466 C CA . ASN A 1 176 ? -8.107 13.956 -6.967 1.00 83.56 176 ASN A CA 1
ATOM 1467 C C . ASN A 1 176 ? -6.687 14.430 -6.632 1.00 83.56 176 ASN A C 1
ATOM 1469 O O . ASN A 1 176 ? -6.374 14.756 -5.492 1.00 83.56 176 ASN A O 1
ATOM 1473 N N . LEU A 1 177 ? -5.831 14.534 -7.649 1.00 83.00 177 LEU A N 1
ATOM 1474 C CA . LEU A 1 177 ? -4.442 14.974 -7.481 1.00 83.00 177 LEU A CA 1
ATOM 1475 C C . LEU A 1 177 ? -4.285 16.479 -7.183 1.00 83.00 177 LEU A C 1
ATOM 1477 O O . LEU A 1 177 ? -3.151 16.946 -7.093 1.00 83.00 177 LEU A O 1
ATOM 1481 N N . SER A 1 178 ? -5.375 17.250 -7.058 1.00 83.19 178 SER A N 1
ATOM 1482 C CA . SER A 1 178 ? -5.300 18.607 -6.495 1.00 83.19 178 SER A CA 1
ATOM 1483 C C . SER A 1 178 ? -5.153 18.606 -4.972 1.00 83.19 178 SER A C 1
ATOM 1485 O O . SER A 1 178 ? -4.861 19.647 -4.393 1.00 83.19 178 SER A O 1
ATOM 1487 N N . GLU A 1 179 ? -5.400 17.471 -4.319 1.00 82.88 179 GLU A N 1
ATOM 1488 C CA . GLU A 1 179 ? -5.257 17.313 -2.876 1.00 82.88 179 GLU A CA 1
ATOM 1489 C C . GLU A 1 179 ? -3.823 16.885 -2.542 1.00 82.88 179 GLU A C 1
ATOM 1491 O O . GLU A 1 179 ? -3.291 15.943 -3.130 1.00 82.88 179 GLU A O 1
ATOM 1496 N N . GLU A 1 180 ? -3.188 17.581 -1.596 1.00 85.19 180 GLU A N 1
ATOM 1497 C CA . GLU A 1 180 ? -1.757 17.426 -1.283 1.00 85.19 180 GLU A CA 1
ATOM 1498 C C . GLU A 1 180 ? -1.394 15.984 -0.907 1.00 85.19 180 GLU A C 1
ATOM 1500 O O . GLU A 1 180 ? -0.422 15.430 -1.416 1.00 85.19 180 GLU A O 1
ATOM 1505 N N . ILE A 1 181 ? -2.214 15.338 -0.074 1.00 84.62 181 ILE A N 1
ATOM 1506 C CA . ILE A 1 181 ? -1.970 13.957 0.349 1.00 84.62 181 ILE A CA 1
ATOM 1507 C C . ILE A 1 181 ? -2.079 12.977 -0.827 1.00 84.62 181 ILE A C 1
ATOM 1509 O O . ILE A 1 181 ? -1.217 12.119 -1.001 1.00 84.62 181 ILE A O 1
ATOM 1513 N N . ALA A 1 182 ? -3.079 13.140 -1.695 1.00 84.81 182 ALA A N 1
ATOM 1514 C CA . ALA A 1 182 ? -3.238 12.315 -2.887 1.00 84.81 182 ALA A CA 1
ATOM 1515 C C . ALA A 1 182 ? -2.058 12.490 -3.855 1.00 84.81 182 ALA A C 1
ATOM 1517 O O . ALA A 1 182 ? -1.559 11.515 -4.421 1.00 84.81 182 ALA A O 1
ATOM 1518 N N . GLN A 1 183 ? -1.575 13.726 -4.007 1.00 85.38 183 GLN A N 1
ATOM 1519 C CA . GLN A 1 183 ? -0.387 14.034 -4.793 1.00 85.38 183 GLN A CA 1
ATOM 1520 C C . GLN A 1 183 ? 0.869 13.368 -4.212 1.00 85.38 183 GLN A C 1
ATOM 1522 O O . GLN A 1 183 ? 1.614 12.731 -4.959 1.00 85.38 183 GLN A O 1
ATOM 1527 N N . GLN A 1 184 ? 1.088 13.474 -2.900 1.00 85.12 184 GLN A N 1
ATOM 1528 C CA . GLN A 1 184 ? 2.223 12.848 -2.224 1.00 85.12 184 GLN A CA 1
ATOM 1529 C C . GLN A 1 184 ? 2.203 11.325 -2.409 1.00 85.12 184 GLN A C 1
ATOM 1531 O O . GLN A 1 184 ? 3.184 10.754 -2.877 1.00 85.12 184 GLN A O 1
ATOM 1536 N N . HIS A 1 185 ? 1.062 10.671 -2.162 1.00 83.50 185 HIS A N 1
ATOM 1537 C CA . HIS A 1 185 ? 0.923 9.221 -2.343 1.00 83.50 185 HIS A CA 1
ATOM 1538 C C . HIS A 1 185 ? 1.145 8.770 -3.786 1.00 83.50 185 HIS A C 1
ATOM 1540 O O . HIS A 1 185 ? 1.722 7.701 -4.020 1.00 83.50 185 HIS A O 1
ATOM 1546 N N . PHE A 1 186 ? 0.695 9.566 -4.758 1.00 84.38 186 PHE A N 1
ATOM 1547 C CA . PHE A 1 186 ? 0.980 9.308 -6.161 1.00 84.38 186 PHE A CA 1
ATOM 1548 C C . PHE A 1 186 ? 2.493 9.327 -6.406 1.00 84.38 186 PHE A C 1
ATOM 1550 O O . PHE A 1 186 ? 3.038 8.347 -6.909 1.00 84.38 186 PHE A O 1
ATOM 1557 N N . PHE A 1 187 ? 3.195 10.385 -5.995 1.00 83.94 187 PHE A N 1
ATOM 1558 C CA . PHE A 1 187 ? 4.639 10.480 -6.207 1.00 83.94 187 PHE A CA 1
ATOM 1559 C C . PHE A 1 187 ? 5.433 9.410 -5.455 1.00 83.94 187 PHE A C 1
ATOM 1561 O O . PHE A 1 187 ? 6.290 8.779 -6.070 1.00 83.94 187 PHE A O 1
ATOM 1568 N N . ASP A 1 188 ? 5.100 9.124 -4.197 1.00 83.06 188 ASP A N 1
ATOM 1569 C CA . ASP A 1 188 ? 5.761 8.081 -3.400 1.00 83.06 188 ASP A CA 1
ATOM 1570 C C . ASP A 1 188 ? 5.625 6.698 -4.043 1.00 83.06 188 ASP A C 1
ATOM 1572 O O . ASP A 1 188 ? 6.532 5.869 -3.987 1.00 83.06 188 ASP A O 1
ATOM 1576 N N . SER A 1 189 ? 4.485 6.435 -4.686 1.00 80.75 189 SER A N 1
ATOM 1577 C CA . SER A 1 189 ? 4.249 5.165 -5.373 1.00 80.75 189 SER A CA 1
ATOM 1578 C C . SER A 1 189 ? 5.125 5.002 -6.611 1.00 80.75 189 SER A C 1
ATOM 1580 O O . SER A 1 189 ? 5.573 3.891 -6.889 1.00 80.75 189 SER A O 1
ATOM 1582 N N . PHE A 1 190 ? 5.393 6.093 -7.332 1.00 82.38 190 PHE A N 1
ATOM 1583 C CA . PHE A 1 190 ? 6.166 6.088 -8.577 1.00 82.38 190 PHE A CA 1
ATOM 1584 C C . PHE A 1 190 ? 7.615 6.563 -8.412 1.00 82.38 190 PHE A C 1
ATOM 1586 O O . PHE A 1 190 ? 8.329 6.708 -9.405 1.00 82.38 190 PHE A O 1
ATOM 1593 N N . GLU A 1 191 ? 8.076 6.775 -7.180 1.00 86.75 191 GLU A N 1
ATOM 1594 C CA . GLU A 1 191 ? 9.460 7.134 -6.896 1.00 86.75 191 GLU A CA 1
ATOM 1595 C C . GLU A 1 191 ? 10.419 6.026 -7.367 1.00 86.75 191 GLU A C 1
ATOM 1597 O O . GLU A 1 191 ? 10.140 4.825 -7.264 1.00 86.75 191 GLU A O 1
ATOM 1602 N N . LEU A 1 192 ? 11.595 6.417 -7.866 1.00 88.81 192 LEU A N 1
ATOM 1603 C CA . LEU A 1 192 ? 12.686 5.491 -8.164 1.00 88.81 192 LEU A CA 1
ATOM 1604 C C . LEU A 1 192 ? 13.369 5.037 -6.863 1.00 88.81 192 LEU A C 1
ATOM 1606 O O . LEU A 1 192 ? 14.464 5.482 -6.519 1.00 88.81 192 LEU A O 1
ATOM 1610 N N . LYS A 1 193 ? 12.694 4.141 -6.145 1.00 87.25 193 LYS A N 1
ATOM 1611 C CA . LYS A 1 193 ? 13.099 3.592 -4.851 1.00 87.25 193 LYS A CA 1
ATOM 1612 C C . LYS A 1 193 ? 12.995 2.072 -4.870 1.00 87.25 193 LYS A C 1
ATOM 1614 O O . LYS A 1 193 ? 12.113 1.511 -5.512 1.00 87.25 193 LYS A O 1
ATOM 1619 N N . GLU A 1 194 ? 13.901 1.398 -4.168 1.00 84.19 194 GLU A N 1
ATOM 1620 C CA . GLU A 1 194 ? 13.868 -0.061 -4.029 1.00 84.19 194 GLU A CA 1
ATOM 1621 C C . GLU A 1 194 ? 12.482 -0.553 -3.586 1.00 84.19 194 GLU A C 1
ATOM 1623 O O . GLU A 1 194 ? 11.871 0.010 -2.678 1.00 84.19 194 GLU A O 1
ATOM 1628 N N . GLY A 1 195 ? 11.984 -1.591 -4.259 1.00 80.44 195 GLY A N 1
ATOM 1629 C CA . GLY A 1 195 ? 10.659 -2.157 -4.001 1.00 80.44 195 GLY A CA 1
ATOM 1630 C C . GLY A 1 195 ? 9.480 -1.361 -4.575 1.00 80.44 195 GLY A C 1
ATOM 1631 O O . GLY A 1 195 ? 8.352 -1.833 -4.470 1.00 80.44 195 GLY A O 1
ATOM 1632 N N . SER A 1 196 ? 9.695 -0.199 -5.207 1.00 85.19 196 SER A N 1
ATOM 1633 C CA . SER A 1 196 ? 8.596 0.564 -5.811 1.00 85.19 196 SER A CA 1
ATOM 1634 C C . SER A 1 196 ? 8.045 -0.098 -7.078 1.00 85.19 196 SER A C 1
ATOM 1636 O O . SER A 1 196 ? 8.738 -0.842 -7.785 1.00 85.19 196 SER A O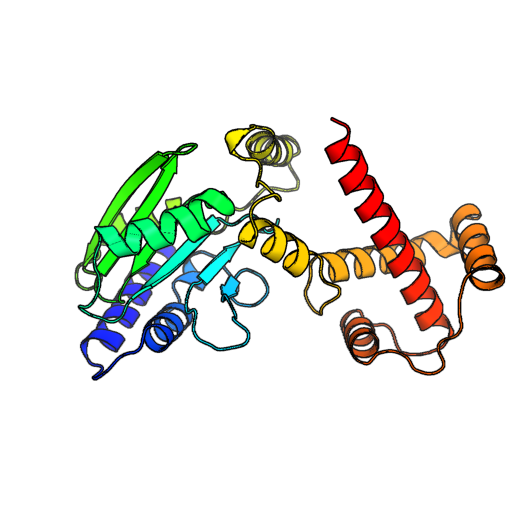 1
ATOM 1638 N N . ILE A 1 197 ? 6.794 0.229 -7.424 1.00 86.31 197 ILE A N 1
ATOM 1639 C CA . ILE A 1 197 ? 6.175 -0.247 -8.670 1.00 86.31 197 ILE A CA 1
ATOM 1640 C C . ILE A 1 197 ? 6.923 0.274 -9.901 1.00 86.31 197 ILE A C 1
ATOM 1642 O O . ILE A 1 197 ? 6.992 -0.405 -10.925 1.00 86.31 197 ILE A O 1
ATOM 1646 N N . PHE A 1 198 ? 7.533 1.458 -9.797 1.00 89.31 198 PHE A N 1
ATOM 1647 C CA . PHE A 1 198 ? 8.319 2.026 -10.881 1.00 89.31 198 PHE A CA 1
ATOM 1648 C C . PHE A 1 198 ? 9.627 1.255 -11.089 1.00 89.31 198 PHE A C 1
ATOM 1650 O O . PHE A 1 198 ? 9.971 0.940 -12.226 1.00 89.31 198 PHE A O 1
ATOM 1657 N N . VAL A 1 199 ? 10.313 0.844 -10.015 1.00 90.88 199 VAL A N 1
ATOM 1658 C CA . VAL A 1 199 ? 11.462 -0.070 -10.135 1.00 90.88 199 VAL A CA 1
ATOM 1659 C C . VAL A 1 199 ? 11.041 -1.408 -10.741 1.00 90.88 199 VAL A C 1
ATOM 1661 O O . VAL A 1 199 ? 11.760 -1.931 -11.592 1.00 90.88 199 VAL A O 1
ATOM 1664 N N . ASN A 1 200 ? 9.861 -1.934 -10.390 1.00 90.69 200 ASN A N 1
ATOM 1665 C CA . ASN A 1 200 ? 9.335 -3.140 -11.034 1.00 90.69 200 ASN A CA 1
ATOM 1666 C C . ASN A 1 200 ? 9.136 -2.936 -12.546 1.00 90.69 200 ASN A C 1
ATOM 1668 O O . ASN A 1 200 ? 9.569 -3.772 -13.337 1.00 90.69 200 ASN A O 1
ATOM 1672 N N . LEU A 1 201 ? 8.561 -1.804 -12.965 1.00 92.31 201 LEU A N 1
ATOM 1673 C CA . LEU A 1 201 ? 8.422 -1.456 -14.382 1.00 92.31 201 LEU A CA 1
ATOM 1674 C C . LEU A 1 201 ? 9.785 -1.401 -15.088 1.00 92.31 201 LEU A C 1
ATOM 1676 O O . LEU A 1 201 ? 9.933 -1.967 -16.172 1.00 92.31 201 LEU A O 1
ATOM 1680 N N . VAL A 1 202 ? 10.789 -0.769 -14.476 1.00 94.50 202 VAL A N 1
ATOM 1681 C CA . VAL A 1 202 ? 12.156 -0.706 -15.020 1.00 94.50 202 VAL A CA 1
ATOM 1682 C C . VAL A 1 202 ? 12.750 -2.109 -15.149 1.00 94.50 202 VAL A C 1
ATOM 1684 O O . VAL A 1 202 ? 13.248 -2.460 -16.214 1.00 94.50 202 VAL A O 1
ATOM 1687 N N . GLN A 1 203 ? 12.627 -2.950 -14.120 1.00 95.12 203 GLN A N 1
ATOM 1688 C CA . GLN A 1 203 ? 13.090 -4.339 -14.148 1.00 95.12 203 GLN A CA 1
ATOM 1689 C C . GLN A 1 203 ? 12.431 -5.142 -15.277 1.00 95.12 203 GLN A C 1
ATOM 1691 O O . GLN A 1 203 ? 13.113 -5.843 -16.022 1.00 95.12 203 GLN A O 1
ATOM 1696 N N . ARG A 1 204 ? 11.105 -5.033 -15.435 1.00 95.38 204 ARG A N 1
ATOM 1697 C CA . ARG A 1 204 ? 10.371 -5.706 -16.518 1.00 95.38 204 ARG A CA 1
ATOM 1698 C C . ARG A 1 204 ? 10.773 -5.177 -17.892 1.00 95.38 204 ARG A C 1
ATOM 1700 O O . ARG A 1 204 ? 10.879 -5.963 -18.827 1.00 95.38 204 ARG A O 1
ATOM 1707 N N . THR A 1 205 ? 11.045 -3.879 -18.001 1.00 95.50 205 THR A N 1
ATOM 1708 C CA . THR A 1 205 ? 11.543 -3.254 -19.234 1.00 95.50 205 THR A CA 1
ATOM 1709 C C . THR A 1 205 ? 12.931 -3.774 -19.593 1.00 95.50 205 THR A C 1
ATOM 1711 O O . THR A 1 205 ? 13.177 -4.059 -20.757 1.00 95.50 205 THR A O 1
ATOM 1714 N N . ILE A 1 206 ? 13.814 -3.969 -18.610 1.00 96.50 206 ILE A N 1
ATOM 1715 C CA . ILE A 1 206 ? 15.146 -4.553 -18.821 1.00 96.50 206 ILE A CA 1
ATOM 1716 C C . ILE A 1 206 ? 15.040 -6.014 -19.258 1.00 96.50 206 ILE A C 1
ATOM 1718 O O . ILE A 1 206 ? 15.672 -6.402 -20.233 1.00 96.50 206 ILE A O 1
ATOM 1722 N N . ALA A 1 207 ? 14.193 -6.808 -18.602 1.00 96.06 207 ALA A N 1
ATOM 1723 C CA . ALA A 1 207 ? 13.964 -8.191 -19.014 1.00 96.06 207 ALA A CA 1
ATOM 1724 C C . ALA A 1 207 ? 13.425 -8.278 -20.455 1.00 96.06 207 ALA A C 1
ATOM 1726 O O . ALA A 1 207 ? 13.852 -9.134 -21.228 1.00 96.06 207 ALA A O 1
ATOM 1727 N N . LEU A 1 208 ? 12.516 -7.371 -20.835 1.00 95.69 208 LEU A N 1
ATOM 1728 C CA . LEU A 1 208 ? 12.018 -7.272 -22.207 1.00 95.69 208 LEU A CA 1
ATOM 1729 C C . LEU A 1 208 ? 13.108 -6.804 -23.178 1.00 95.69 208 LEU A C 1
ATOM 1731 O O . LEU A 1 208 ? 13.204 -7.336 -24.279 1.00 95.69 208 LEU A O 1
ATOM 1735 N N . PHE A 1 209 ? 13.935 -5.840 -22.772 1.00 96.50 209 PHE A N 1
ATOM 1736 C CA . PHE A 1 209 ? 15.081 -5.379 -23.548 1.00 96.50 209 PHE A CA 1
ATOM 1737 C C . PHE A 1 209 ? 16.024 -6.540 -23.854 1.00 96.50 209 PHE A C 1
ATOM 1739 O O . PHE A 1 209 ? 16.341 -6.756 -25.016 1.00 96.50 209 PHE A O 1
ATOM 1746 N N . ASP A 1 210 ? 16.410 -7.324 -22.848 1.00 95.19 210 ASP A N 1
ATOM 1747 C CA . ASP A 1 210 ? 17.302 -8.473 -23.025 1.00 95.19 210 ASP A CA 1
ATOM 1748 C C . ASP A 1 210 ? 16.678 -9.550 -23.920 1.00 95.19 210 ASP A C 1
ATOM 1750 O O . ASP A 1 210 ? 17.360 -10.151 -24.747 1.00 95.19 210 ASP A O 1
ATOM 1754 N N . PHE A 1 211 ? 15.368 -9.767 -23.799 1.00 95.50 211 PHE A N 1
ATOM 1755 C CA . PHE A 1 211 ? 14.651 -10.722 -24.639 1.00 95.50 211 PHE A CA 1
ATOM 1756 C C . PHE A 1 211 ? 14.568 -10.285 -26.113 1.00 95.50 211 PHE A C 1
ATOM 1758 O O . PHE A 1 211 ? 14.678 -11.125 -27.011 1.00 95.50 211 PHE A O 1
ATOM 1765 N N . GLU A 1 212 ? 14.373 -8.987 -26.366 1.00 96.50 212 GLU A N 1
ATOM 1766 C CA . GLU A 1 212 ? 14.123 -8.426 -27.699 1.00 96.50 212 GLU A CA 1
ATOM 1767 C C . GLU A 1 212 ? 15.366 -7.875 -28.400 1.00 96.50 212 GLU A C 1
ATOM 1769 O O . GLU A 1 212 ? 15.327 -7.696 -29.620 1.00 96.50 212 GLU A O 1
ATOM 1774 N N . LEU A 1 213 ? 16.460 -7.590 -27.685 1.00 94.62 213 LEU A N 1
ATOM 1775 C CA . LEU A 1 213 ? 17.624 -6.904 -28.254 1.00 94.62 213 LEU A CA 1
ATOM 1776 C C . LEU A 1 213 ? 18.144 -7.634 -29.490 1.00 94.62 213 LEU A C 1
ATOM 1778 O O . LEU A 1 213 ? 18.307 -7.014 -30.533 1.00 94.62 213 LEU A O 1
ATOM 1782 N N . ASP A 1 214 ? 18.311 -8.950 -29.431 1.00 93.56 214 ASP A N 1
ATOM 1783 C CA . ASP A 1 214 ? 18.819 -9.732 -30.565 1.00 93.56 214 ASP A CA 1
ATOM 1784 C C . ASP A 1 214 ? 17.760 -9.999 -31.650 1.00 93.56 214 ASP A C 1
ATOM 1786 O O . ASP A 1 214 ? 18.084 -10.422 -32.760 1.00 93.56 214 ASP A O 1
ATOM 1790 N N . ARG A 1 215 ? 16.484 -9.733 -31.351 1.00 95.69 215 ARG A N 1
ATOM 1791 C CA . ARG A 1 215 ? 15.330 -10.041 -32.213 1.00 95.69 215 ARG A CA 1
ATOM 1792 C C . ARG A 1 215 ? 14.832 -8.826 -32.988 1.00 95.69 215 ARG A C 1
ATOM 1794 O O . ARG A 1 215 ? 14.288 -8.966 -34.083 1.00 95.69 215 ARG A O 1
ATOM 1801 N N . SER A 1 216 ? 15.027 -7.630 -32.443 1.00 96.94 216 SER A N 1
ATOM 1802 C CA . SER A 1 216 ? 14.451 -6.394 -32.956 1.00 96.94 216 SER A CA 1
ATOM 1803 C C . SER A 1 216 ? 15.527 -5.457 -33.492 1.00 96.94 216 SER A C 1
ATOM 1805 O O . SER A 1 216 ? 16.182 -4.724 -32.750 1.00 96.94 216 SER A O 1
ATOM 1807 N N . LYS A 1 217 ? 15.645 -5.393 -34.826 1.00 95.62 217 LYS A N 1
ATOM 1808 C CA . LYS A 1 217 ? 16.506 -4.405 -35.505 1.00 95.62 217 LYS A CA 1
ATOM 1809 C C . LYS A 1 217 ? 16.167 -2.971 -35.097 1.00 95.62 217 LYS A C 1
ATOM 1811 O O . LYS A 1 217 ? 17.058 -2.125 -35.029 1.00 95.62 217 LYS A O 1
ATOM 1816 N N . PHE A 1 218 ? 14.888 -2.700 -34.828 1.00 96.31 218 PHE A N 1
ATOM 1817 C CA . PHE A 1 218 ? 14.439 -1.400 -34.344 1.00 96.31 218 PHE A CA 1
ATOM 1818 C C . PHE A 1 218 ? 15.039 -1.090 -32.971 1.00 96.31 218 PHE A C 1
ATOM 1820 O O . PHE A 1 218 ? 15.639 -0.030 -32.810 1.00 96.31 218 PHE A O 1
ATOM 1827 N N . LEU A 1 219 ? 14.940 -2.021 -32.014 1.00 96.38 219 LEU A N 1
ATOM 1828 C CA . LEU A 1 219 ? 15.482 -1.833 -30.669 1.00 96.38 219 LEU A CA 1
ATOM 1829 C C . LEU A 1 219 ? 17.002 -1.654 -30.696 1.00 96.38 219 LEU A C 1
ATOM 1831 O O . LEU A 1 219 ? 17.502 -0.706 -30.101 1.00 96.38 219 LEU A O 1
ATOM 1835 N N . GLN A 1 220 ? 17.724 -2.497 -31.441 1.00 96.19 220 GLN A N 1
ATOM 1836 C CA . GLN A 1 220 ? 19.176 -2.355 -31.614 1.00 96.19 220 GLN A CA 1
ATOM 1837 C C . GLN A 1 220 ? 19.546 -0.974 -32.154 1.00 96.19 220 GLN A C 1
ATOM 1839 O O . GLN A 1 220 ? 20.426 -0.305 -31.615 1.00 96.19 220 GLN A O 1
ATOM 1844 N N . SER A 1 221 ? 18.862 -0.529 -33.210 1.00 96.31 221 SER A N 1
ATOM 1845 C CA . SER A 1 221 ? 19.141 0.762 -33.840 1.00 96.31 221 SER A CA 1
ATOM 1846 C C . SER A 1 221 ? 18.831 1.917 -32.891 1.00 96.31 221 SER A C 1
ATOM 1848 O O . SER A 1 221 ? 19.645 2.826 -32.751 1.00 96.31 221 SER A O 1
ATOM 1850 N N . ALA A 1 222 ? 17.689 1.867 -32.202 1.00 95.88 222 ALA A N 1
ATOM 1851 C CA . ALA A 1 222 ? 17.284 2.885 -31.241 1.00 95.88 222 ALA A CA 1
ATOM 1852 C C . ALA A 1 222 ? 18.252 2.964 -30.053 1.00 95.88 222 ALA A C 1
ATOM 1854 O O . ALA A 1 222 ? 18.668 4.059 -29.681 1.00 95.88 222 ALA A O 1
ATOM 1855 N N . TYR A 1 223 ? 18.653 1.818 -29.497 1.00 97.12 223 TYR A N 1
ATOM 1856 C CA . TYR A 1 223 ? 19.600 1.753 -28.388 1.00 97.12 223 TYR A CA 1
ATOM 1857 C C . TYR A 1 223 ? 20.987 2.253 -28.795 1.00 97.12 223 TYR A C 1
ATOM 1859 O O . TYR A 1 223 ? 21.563 3.086 -28.101 1.00 97.12 223 TYR A O 1
ATOM 1867 N N . ASN A 1 224 ? 21.507 1.816 -29.946 1.00 96.12 224 ASN A N 1
ATOM 1868 C CA . ASN A 1 224 ? 22.804 2.270 -30.448 1.00 96.12 224 ASN A CA 1
ATOM 1869 C C . ASN A 1 224 ? 22.802 3.772 -30.744 1.00 96.12 224 ASN A C 1
ATOM 1871 O O . ASN A 1 224 ? 23.736 4.475 -30.364 1.00 96.12 224 ASN A O 1
ATOM 1875 N N . PHE A 1 225 ? 21.738 4.273 -31.376 1.00 96.44 225 PHE A N 1
ATOM 1876 C CA . PHE A 1 225 ? 21.570 5.702 -31.611 1.00 96.44 225 PHE A CA 1
ATOM 1877 C C . PHE A 1 225 ? 21.528 6.477 -30.292 1.00 96.44 225 PHE A C 1
ATOM 1879 O O . PHE A 1 225 ? 22.283 7.428 -30.116 1.00 96.44 225 PHE A O 1
ATOM 1886 N N . TRP A 1 226 ? 20.718 6.033 -29.328 1.00 96.94 226 TRP A N 1
ATOM 1887 C CA . TRP A 1 226 ? 20.655 6.654 -28.008 1.00 96.94 226 TRP A CA 1
ATOM 1888 C C . TRP A 1 226 ? 22.014 6.655 -27.301 1.00 96.94 226 TRP A C 1
ATOM 1890 O O . TRP A 1 226 ? 22.437 7.693 -26.790 1.00 96.94 226 TRP A O 1
ATOM 1900 N N . LYS A 1 227 ? 22.734 5.531 -27.336 1.00 94.88 227 LYS A N 1
ATOM 1901 C CA . LYS A 1 227 ? 24.044 5.368 -26.696 1.00 94.88 227 LYS A CA 1
ATOM 1902 C C . LYS A 1 227 ? 25.090 6.332 -27.257 1.00 94.88 227 LYS A C 1
ATOM 1904 O O . LYS A 1 227 ? 25.935 6.810 -26.510 1.00 94.88 227 LYS A O 1
ATOM 1909 N N . VAL A 1 228 ? 25.037 6.620 -28.557 1.00 93.88 228 VAL A N 1
ATOM 1910 C CA . VAL A 1 228 ? 25.983 7.529 -29.225 1.00 93.88 228 VAL A CA 1
ATOM 1911 C C . VAL A 1 228 ? 25.555 8.993 -29.106 1.00 93.88 228 VAL A C 1
ATOM 1913 O O . VAL A 1 228 ? 26.403 9.865 -28.944 1.00 93.88 228 VAL A O 1
ATOM 1916 N N . SER A 1 229 ? 24.257 9.280 -29.215 1.00 92.81 229 SER A N 1
ATOM 1917 C CA . SER A 1 229 ? 23.756 10.652 -29.370 1.00 92.81 229 SER A CA 1
ATOM 1918 C C . SER A 1 229 ? 23.282 11.305 -28.074 1.00 92.81 229 SER A C 1
ATOM 1920 O O . SER A 1 229 ? 23.368 12.525 -27.955 1.00 92.81 229 SER A O 1
ATOM 1922 N N . TYR A 1 230 ? 22.775 10.528 -27.115 1.00 90.25 230 TYR A N 1
ATOM 1923 C CA . TYR A 1 230 ? 22.125 11.061 -25.911 1.00 90.25 230 TYR A CA 1
ATOM 1924 C C . TYR A 1 230 ? 22.761 10.595 -24.608 1.00 90.25 230 TYR A C 1
ATOM 1926 O O . TYR A 1 230 ? 22.773 11.356 -23.638 1.00 90.25 230 TYR A O 1
ATOM 1934 N N . ALA A 1 231 ? 23.278 9.367 -24.567 1.00 90.88 231 ALA A N 1
ATOM 1935 C CA . ALA A 1 231 ? 23.772 8.793 -23.331 1.00 90.88 231 ALA A CA 1
ATOM 1936 C C . ALA A 1 231 ? 24.961 9.595 -22.788 1.00 90.88 231 ALA A C 1
ATOM 1938 O O . ALA A 1 231 ? 26.009 9.729 -23.421 1.00 90.88 231 ALA A O 1
ATOM 1939 N N . LYS A 1 232 ? 24.804 10.121 -21.572 1.00 87.69 232 LYS A N 1
ATOM 1940 C CA . LYS A 1 232 ? 25.888 10.778 -20.843 1.00 87.69 232 LYS A CA 1
ATOM 1941 C C . LYS A 1 232 ? 26.576 9.758 -19.957 1.00 87.69 232 LYS A C 1
ATOM 1943 O O . LYS A 1 232 ? 25.951 9.191 -19.063 1.00 87.69 232 LYS A O 1
ATOM 1948 N N . LYS A 1 233 ? 27.876 9.560 -20.168 1.00 84.38 233 LYS A N 1
ATOM 1949 C CA . LYS A 1 233 ? 28.686 8.774 -19.240 1.00 84.38 233 LYS A CA 1
ATOM 1950 C C . LYS A 1 233 ? 28.698 9.473 -17.882 1.00 84.38 233 LYS A C 1
ATOM 1952 O O . LYS A 1 233 ? 29.055 10.645 -17.785 1.00 84.38 233 LYS A O 1
ATOM 1957 N N . LEU A 1 234 ? 28.285 8.755 -16.845 1.00 83.31 234 LEU A N 1
ATOM 1958 C CA . LEU A 1 234 ? 28.297 9.265 -15.480 1.00 83.31 234 LEU A CA 1
ATOM 1959 C C . LEU A 1 234 ? 29.699 9.115 -14.887 1.00 83.31 234 LEU A C 1
ATOM 1961 O O . LEU A 1 234 ? 30.257 8.021 -14.894 1.00 83.31 234 LEU A O 1
ATOM 1965 N N . GLU A 1 235 ? 30.238 10.193 -14.318 1.00 82.94 235 GLU A N 1
ATOM 1966 C CA . GLU A 1 235 ? 31.485 10.134 -13.538 1.00 82.94 235 GLU A CA 1
ATOM 1967 C C . GLU A 1 235 ? 31.299 9.323 -12.248 1.00 82.94 235 GLU A C 1
ATOM 1969 O O . GLU A 1 235 ? 32.188 8.590 -11.818 1.00 82.94 235 GLU A O 1
ATOM 1974 N N . LYS A 1 236 ? 30.107 9.414 -11.644 1.00 88.56 236 LYS A N 1
ATOM 1975 C CA . LYS A 1 236 ? 29.721 8.660 -10.452 1.00 88.56 236 LYS A CA 1
ATOM 1976 C C . LYS A 1 236 ? 28.279 8.180 -10.571 1.00 88.56 236 LYS A C 1
ATOM 1978 O O . LYS A 1 236 ? 27.358 8.983 -10.671 1.00 88.56 236 LYS A O 1
ATOM 1983 N N . VAL A 1 237 ? 28.086 6.863 -10.500 1.00 90.19 237 VAL A N 1
ATOM 1984 C CA . VAL A 1 237 ? 26.746 6.259 -10.417 1.00 90.19 237 VAL A CA 1
ATOM 1985 C C . VAL A 1 237 ? 26.134 6.560 -9.040 1.00 90.19 237 VAL A C 1
ATOM 1987 O O . VAL A 1 237 ? 26.801 6.261 -8.036 1.00 90.19 237 VAL A O 1
ATOM 1990 N N . PRO A 1 238 ? 24.907 7.117 -8.971 1.00 91.56 238 PRO A N 1
ATOM 1991 C CA . PRO A 1 238 ? 24.195 7.349 -7.716 1.00 91.56 238 PRO A CA 1
ATOM 1992 C C . PRO A 1 238 ? 24.058 6.075 -6.878 1.00 91.56 238 PRO A C 1
ATOM 1994 O O . PRO A 1 238 ? 23.827 4.992 -7.411 1.00 91.56 238 PRO A O 1
ATOM 1997 N N . GLU A 1 239 ? 24.157 6.204 -5.556 1.00 91.44 239 GLU A N 1
ATOM 1998 C CA . GLU A 1 239 ? 24.078 5.058 -4.640 1.00 91.44 239 GLU A CA 1
ATOM 1999 C C . GLU A 1 239 ? 22.722 4.343 -4.722 1.00 91.44 239 GLU A C 1
ATOM 2001 O O . GLU A 1 239 ? 22.669 3.118 -4.763 1.00 91.44 239 GLU A O 1
ATOM 2006 N N . SER A 1 240 ? 21.627 5.099 -4.847 1.00 89.56 240 SER A N 1
ATOM 2007 C CA . SER A 1 240 ? 20.286 4.538 -5.048 1.00 89.56 240 SER A CA 1
ATOM 2008 C C . SER A 1 240 ? 20.202 3.670 -6.304 1.00 89.56 240 SER A C 1
ATOM 2010 O O . SER A 1 240 ? 19.602 2.601 -6.278 1.00 89.56 240 SER A O 1
ATOM 2012 N N . TRP A 1 241 ? 20.856 4.079 -7.395 1.00 93.69 241 TRP A N 1
ATOM 2013 C CA . TRP A 1 241 ? 20.879 3.305 -8.636 1.00 93.69 241 TRP A CA 1
ATOM 2014 C C . TRP A 1 241 ? 21.696 2.032 -8.480 1.00 93.69 241 TRP A C 1
ATOM 2016 O O . TRP A 1 241 ? 21.262 0.985 -8.943 1.00 93.69 241 TRP A O 1
ATOM 2026 N N . ARG A 1 242 ? 22.841 2.093 -7.788 1.00 92.31 242 ARG A N 1
ATOM 2027 C CA . ARG A 1 242 ? 23.659 0.901 -7.509 1.00 92.31 242 ARG A CA 1
ATOM 2028 C C . ARG A 1 242 ? 22.863 -0.150 -6.749 1.00 92.31 242 ARG A C 1
ATOM 2030 O O . ARG A 1 242 ? 22.911 -1.321 -7.114 1.00 92.31 242 ARG A O 1
ATOM 2037 N N . ARG A 1 243 ? 22.117 0.265 -5.724 1.00 92.75 243 ARG A N 1
ATOM 2038 C CA . ARG A 1 243 ? 21.287 -0.657 -4.946 1.00 92.75 243 ARG A CA 1
ATOM 2039 C C . ARG A 1 243 ? 20.142 -1.229 -5.772 1.00 92.75 243 ARG A C 1
ATOM 2041 O O . ARG A 1 243 ? 19.965 -2.439 -5.774 1.00 92.75 243 ARG A O 1
ATOM 2048 N N . ILE A 1 244 ? 19.438 -0.397 -6.543 1.00 93.69 244 ILE A N 1
ATOM 2049 C CA . ILE A 1 244 ? 18.380 -0.863 -7.452 1.00 93.69 244 ILE A CA 1
ATOM 2050 C C . ILE A 1 244 ? 18.934 -1.870 -8.465 1.00 93.69 244 ILE A C 1
ATOM 2052 O O . ILE A 1 244 ? 18.357 -2.943 -8.612 1.00 93.69 244 ILE A O 1
ATOM 2056 N N . MET A 1 245 ? 20.051 -1.552 -9.128 1.00 94.31 245 MET A N 1
ATOM 2057 C CA . MET A 1 245 ? 20.719 -2.446 -10.080 1.00 94.31 245 MET A CA 1
ATOM 2058 C C . MET A 1 245 ? 21.070 -3.787 -9.429 1.00 94.31 245 MET A C 1
ATOM 2060 O O . MET A 1 245 ? 20.756 -4.829 -9.995 1.00 94.31 245 MET A O 1
ATOM 2064 N N . ASN A 1 246 ? 21.625 -3.770 -8.215 1.00 92.44 246 ASN A N 1
ATOM 2065 C CA . ASN A 1 246 ? 21.919 -4.987 -7.461 1.00 92.44 246 ASN A CA 1
ATOM 2066 C C . ASN A 1 246 ? 20.646 -5.811 -7.182 1.00 92.44 246 ASN A C 1
ATOM 2068 O O . ASN A 1 246 ? 20.601 -7.001 -7.483 1.00 92.44 246 ASN A O 1
ATOM 2072 N N . THR A 1 247 ? 19.578 -5.172 -6.694 1.00 89.44 247 THR A N 1
ATOM 2073 C CA . THR A 1 247 ? 18.292 -5.827 -6.393 1.00 89.44 247 THR A CA 1
ATOM 2074 C C . THR A 1 247 ? 17.659 -6.485 -7.619 1.00 89.44 247 THR A C 1
ATOM 2076 O O . THR A 1 247 ? 17.031 -7.535 -7.501 1.00 89.44 247 THR A O 1
ATOM 2079 N N . ILE A 1 248 ? 17.829 -5.899 -8.806 1.00 90.44 248 ILE A N 1
ATOM 2080 C CA . ILE A 1 248 ? 17.291 -6.451 -10.059 1.00 90.44 248 ILE A CA 1
ATOM 2081 C C . ILE A 1 248 ? 18.271 -7.385 -10.787 1.00 90.44 248 ILE A C 1
ATOM 2083 O O . ILE A 1 248 ? 17.961 -7.833 -11.889 1.00 90.44 248 ILE A O 1
ATOM 2087 N N . GLY A 1 249 ? 19.422 -7.699 -10.181 1.00 90.44 249 GLY A N 1
ATOM 2088 C CA . GLY A 1 249 ? 20.395 -8.663 -10.705 1.00 90.44 249 GLY A CA 1
ATOM 2089 C C . GLY A 1 249 ? 21.344 -8.117 -11.777 1.00 90.44 249 GLY A C 1
ATOM 2090 O O . GLY A 1 249 ? 21.879 -8.892 -12.565 1.00 90.44 249 GLY A O 1
ATOM 2091 N N . LEU A 1 250 ? 21.557 -6.800 -11.835 1.00 92.38 250 LEU A N 1
ATOM 2092 C CA . LEU A 1 250 ? 22.507 -6.161 -12.746 1.00 92.38 250 LEU A CA 1
ATOM 2093 C C . LEU A 1 250 ? 23.784 -5.749 -12.022 1.00 92.38 250 LEU A C 1
ATOM 2095 O O . LEU A 1 250 ? 23.786 -4.866 -11.163 1.00 92.38 250 LEU A O 1
ATOM 2099 N N . GLU A 1 251 ? 24.904 -6.319 -12.451 1.00 93.25 251 GLU A N 1
ATOM 2100 C CA . GLU A 1 251 ? 26.218 -5.861 -12.015 1.00 93.25 251 GLU A CA 1
ATOM 2101 C C . GLU A 1 251 ? 26.507 -4.446 -12.524 1.00 93.25 251 GLU A C 1
ATOM 2103 O O . GLU A 1 251 ? 26.210 -4.102 -13.673 1.00 93.25 251 GLU A O 1
ATOM 2108 N N . VAL A 1 252 ? 27.136 -3.626 -11.681 1.00 90.69 252 VAL A N 1
ATOM 2109 C CA . VAL A 1 252 ? 27.481 -2.242 -12.022 1.00 90.69 252 VAL A CA 1
ATOM 2110 C C . VAL A 1 252 ? 28.748 -2.220 -12.879 1.00 90.69 252 VAL A C 1
ATOM 2112 O O . VAL A 1 252 ? 29.860 -2.064 -12.378 1.00 90.69 252 VAL A O 1
ATOM 2115 N N . ASN A 1 253 ? 28.561 -2.347 -14.188 1.00 92.38 253 ASN A N 1
ATOM 2116 C CA . ASN A 1 253 ? 29.572 -2.108 -15.215 1.00 92.38 253 ASN A CA 1
ATOM 2117 C C . ASN A 1 253 ? 29.032 -1.122 -16.269 1.00 92.38 253 ASN A C 1
ATOM 2119 O O . ASN A 1 253 ? 27.866 -0.733 -16.228 1.00 92.38 253 ASN A O 1
ATOM 2123 N N . GLU A 1 254 ? 29.883 -0.678 -17.194 1.00 90.69 254 GLU A N 1
ATOM 2124 C CA . GLU A 1 254 ? 29.511 0.343 -18.184 1.00 90.69 254 GLU A CA 1
ATOM 2125 C C . GLU A 1 254 ? 28.355 -0.100 -19.094 1.00 90.69 254 GLU A C 1
ATOM 2127 O O . GLU A 1 254 ? 27.433 0.675 -19.346 1.00 90.69 254 GLU A O 1
ATOM 2132 N N . GLU A 1 255 ? 28.362 -1.350 -19.555 1.00 91.88 255 GLU A N 1
ATOM 2133 C CA . GLU A 1 255 ? 27.325 -1.878 -20.443 1.00 91.88 255 GLU A CA 1
ATOM 2134 C C . GLU A 1 255 ? 25.963 -1.963 -19.745 1.00 91.88 255 GLU A C 1
ATOM 2136 O O . GLU A 1 255 ? 24.963 -1.454 -20.259 1.00 91.88 255 GLU A O 1
ATOM 2141 N N . ASN A 1 256 ? 25.935 -2.539 -18.544 1.00 94.62 256 ASN A N 1
ATOM 2142 C CA . ASN A 1 256 ? 24.729 -2.652 -17.734 1.00 94.62 256 ASN A CA 1
ATOM 2143 C C . ASN A 1 256 ? 24.224 -1.290 -17.257 1.00 94.62 256 ASN A C 1
ATOM 2145 O O . ASN A 1 256 ? 23.016 -1.106 -17.134 1.00 94.62 256 ASN A O 1
ATOM 2149 N N . LEU A 1 257 ? 25.112 -0.319 -17.024 1.00 94.81 257 LEU A N 1
ATOM 2150 C CA . LEU A 1 257 ? 24.710 1.044 -16.686 1.00 94.81 257 LEU A CA 1
ATOM 2151 C C . LEU A 1 257 ? 23.992 1.716 -17.861 1.00 94.81 257 LEU A C 1
ATOM 2153 O O . LEU A 1 257 ? 22.932 2.304 -17.659 1.00 94.81 257 LEU A O 1
ATOM 2157 N N . PHE A 1 258 ? 24.514 1.596 -19.085 1.00 95.69 258 PHE A N 1
ATOM 2158 C CA . PHE A 1 258 ? 23.830 2.125 -20.269 1.00 95.69 258 PHE A CA 1
ATOM 2159 C C . PHE A 1 258 ? 22.491 1.431 -20.516 1.00 95.69 258 PHE A C 1
ATOM 2161 O O . PHE A 1 258 ? 21.501 2.109 -20.790 1.00 95.69 258 PHE A O 1
ATOM 2168 N N . LYS A 1 259 ? 22.435 0.105 -20.355 1.00 95.88 259 LYS A N 1
ATOM 2169 C CA . LYS A 1 259 ? 21.188 -0.665 -20.432 1.00 95.88 259 LYS A CA 1
ATOM 2170 C C . LYS A 1 259 ? 20.164 -0.175 -19.407 1.00 95.88 259 LYS A C 1
ATOM 2172 O O . LYS A 1 259 ? 19.022 0.112 -19.765 1.00 95.88 259 LYS A O 1
ATOM 2177 N N . PHE A 1 260 ? 20.585 -0.043 -18.149 1.00 96.19 260 PHE A N 1
ATOM 2178 C CA . PHE A 1 260 ? 19.749 0.447 -17.060 1.00 96.19 260 PHE A CA 1
ATOM 2179 C C . PHE A 1 260 ? 19.224 1.855 -17.352 1.00 96.19 260 PHE A C 1
ATOM 2181 O O . PHE A 1 260 ? 18.019 2.072 -17.284 1.00 96.19 260 PHE A O 1
ATOM 2188 N N . MET A 1 261 ? 20.097 2.787 -17.744 1.00 95.88 261 MET A N 1
ATOM 2189 C CA . MET A 1 261 ? 19.725 4.162 -18.092 1.00 95.88 261 MET A CA 1
ATOM 2190 C C . MET A 1 261 ? 18.728 4.217 -19.252 1.00 95.88 261 MET A C 1
ATOM 2192 O O . MET A 1 261 ? 17.702 4.881 -19.141 1.00 95.88 261 MET A O 1
ATOM 2196 N N . PHE A 1 262 ? 18.979 3.474 -20.331 1.00 96.88 262 PHE A N 1
ATOM 2197 C CA . PHE A 1 262 ? 18.079 3.430 -21.480 1.00 96.88 262 PHE A CA 1
ATOM 2198 C C . PHE A 1 262 ? 16.688 2.907 -21.103 1.00 96.88 262 PHE A C 1
ATOM 2200 O O . PHE A 1 262 ? 15.670 3.494 -21.478 1.00 96.88 262 PHE A O 1
ATOM 2207 N N . CYS A 1 263 ? 16.630 1.816 -20.334 1.00 96.75 263 CYS A N 1
ATOM 2208 C CA . CYS A 1 263 ? 15.365 1.235 -19.888 1.00 96.75 263 CYS A CA 1
ATOM 2209 C C . CYS A 1 263 ? 14.645 2.141 -18.886 1.00 96.75 263 CYS A C 1
ATOM 2211 O O . CYS A 1 263 ? 13.425 2.276 -18.955 1.00 96.75 263 CYS A O 1
ATOM 2213 N N . LEU A 1 264 ? 15.388 2.799 -17.996 1.00 95.25 264 LEU A N 1
ATOM 2214 C CA . LEU A 1 264 ? 14.866 3.781 -17.053 1.00 95.25 264 LEU A CA 1
ATOM 2215 C C . LEU A 1 264 ? 14.224 4.967 -17.785 1.00 95.25 264 LEU A C 1
ATOM 2217 O O . LEU A 1 264 ? 13.075 5.309 -17.514 1.00 95.25 264 LEU A O 1
ATOM 2221 N N . GLU A 1 265 ? 14.929 5.565 -18.745 1.00 94.81 265 GLU A N 1
ATOM 2222 C CA . GLU A 1 265 ? 14.418 6.667 -19.569 1.00 94.81 265 GLU A CA 1
ATOM 2223 C C . GLU A 1 265 ? 13.207 6.239 -20.409 1.00 94.81 265 GLU A C 1
ATOM 2225 O O . GLU A 1 265 ? 12.226 6.981 -20.517 1.00 94.81 265 GLU A O 1
ATOM 2230 N N . SER A 1 266 ? 13.232 5.020 -20.952 1.00 94.81 266 SER A N 1
ATOM 2231 C CA . SER A 1 266 ? 12.111 4.447 -21.704 1.00 94.81 266 SER A CA 1
ATOM 2232 C C . SER A 1 266 ? 10.873 4.256 -20.822 1.00 94.81 266 SER A C 1
ATOM 2234 O O . SER A 1 266 ? 9.774 4.657 -21.213 1.00 94.81 266 SER A O 1
ATOM 2236 N N . ALA A 1 267 ? 11.047 3.716 -19.612 1.00 94.12 267 ALA A N 1
ATOM 2237 C CA . ALA A 1 267 ? 9.977 3.556 -18.630 1.00 94.12 267 ALA A CA 1
ATOM 2238 C C . ALA A 1 267 ? 9.394 4.912 -18.205 1.00 94.12 267 ALA A C 1
ATOM 2240 O O . ALA A 1 267 ? 8.173 5.076 -18.193 1.00 94.12 267 ALA A O 1
ATOM 2241 N N . TYR A 1 268 ? 10.243 5.913 -17.944 1.00 91.50 268 TYR A N 1
ATOM 2242 C CA . TYR A 1 268 ? 9.798 7.281 -17.656 1.00 91.50 268 TYR A CA 1
ATOM 2243 C C . TYR A 1 268 ? 9.008 7.893 -18.815 1.00 91.50 268 TYR A C 1
ATOM 2245 O O . TYR A 1 268 ? 7.966 8.516 -18.595 1.00 91.50 268 TYR A O 1
ATOM 2253 N N . SER A 1 269 ? 9.482 7.718 -20.051 1.00 91.50 269 SER A N 1
ATOM 2254 C CA . SER A 1 269 ? 8.810 8.241 -21.242 1.00 91.50 269 SER A CA 1
ATOM 2255 C C . SER A 1 269 ? 7.426 7.621 -21.420 1.00 91.50 269 SER A C 1
ATOM 2257 O O . SER A 1 269 ? 6.446 8.341 -21.628 1.00 91.50 269 SER A O 1
ATOM 2259 N N . LEU A 1 270 ? 7.325 6.295 -21.275 1.00 89.69 270 LEU A N 1
ATOM 2260 C CA . LEU A 1 270 ? 6.057 5.573 -21.330 1.00 89.69 270 LEU A CA 1
ATOM 2261 C C . LEU A 1 270 ? 5.100 6.063 -20.239 1.00 89.69 270 LEU A C 1
ATOM 2263 O O . LEU A 1 270 ? 3.970 6.445 -20.538 1.00 89.69 270 LEU A O 1
ATOM 2267 N N . PHE A 1 271 ? 5.570 6.113 -18.993 1.00 87.19 271 PHE A N 1
ATOM 2268 C CA . PHE A 1 271 ? 4.781 6.558 -17.849 1.00 87.19 271 PHE A CA 1
ATOM 2269 C C . PHE A 1 271 ? 4.254 7.989 -18.030 1.00 87.19 271 PHE A C 1
ATOM 2271 O O . PHE A 1 271 ? 3.059 8.242 -17.876 1.00 87.19 271 PHE A O 1
ATOM 2278 N N . THR A 1 272 ? 5.113 8.915 -18.461 1.00 86.38 272 THR A N 1
ATOM 2279 C CA . THR A 1 272 ? 4.743 10.320 -18.695 1.00 86.38 272 THR A CA 1
ATOM 2280 C C . THR A 1 272 ? 3.685 10.442 -19.790 1.00 86.38 272 THR A C 1
ATOM 2282 O O . THR A 1 272 ? 2.707 11.173 -19.636 1.00 86.38 272 THR A O 1
ATOM 2285 N N . ARG A 1 273 ? 3.834 9.696 -20.892 1.00 86.44 273 ARG A N 1
ATOM 2286 C CA . ARG A 1 273 ? 2.846 9.682 -21.981 1.00 86.44 273 ARG A CA 1
ATOM 2287 C C . ARG A 1 273 ? 1.502 9.117 -21.529 1.00 86.44 273 ARG A C 1
ATOM 2289 O O . ARG A 1 273 ? 0.476 9.659 -21.926 1.00 86.44 273 ARG A O 1
ATOM 2296 N N . LEU A 1 274 ? 1.496 8.083 -20.687 1.00 84.31 274 LEU A N 1
ATOM 2297 C CA . LEU A 1 274 ? 0.265 7.523 -20.121 1.00 84.31 274 LEU A CA 1
ATOM 2298 C C . LEU A 1 274 ? -0.453 8.528 -19.210 1.00 84.31 274 LEU A C 1
ATOM 2300 O O . LEU A 1 274 ? -1.667 8.695 -19.330 1.00 84.31 274 LEU A O 1
ATOM 2304 N N . ILE A 1 275 ? 0.286 9.255 -18.364 1.00 79.44 275 ILE A N 1
ATOM 2305 C CA . ILE A 1 275 ? -0.283 10.339 -17.546 1.00 79.44 275 ILE A CA 1
ATOM 2306 C C . ILE A 1 275 ? -0.913 11.415 -18.440 1.00 79.44 275 ILE A C 1
ATOM 2308 O O . ILE A 1 275 ? -2.045 11.837 -18.199 1.00 79.44 275 ILE A O 1
ATOM 2312 N N . LEU A 1 276 ? -0.200 11.852 -19.483 1.00 77.06 276 LEU A N 1
ATOM 2313 C CA . LEU A 1 276 ? -0.690 12.881 -20.404 1.00 77.06 276 LEU A CA 1
ATOM 2314 C C . LEU A 1 276 ? -1.927 12.415 -21.178 1.00 77.06 276 LEU A C 1
ATOM 2316 O O . LEU A 1 276 ? -2.900 13.157 -21.265 1.00 77.06 276 LEU A O 1
ATOM 2320 N N . ALA A 1 277 ? -1.931 11.180 -21.682 1.00 75.12 277 ALA A N 1
ATOM 2321 C CA . ALA A 1 277 ? -3.071 10.613 -22.399 1.00 75.12 277 ALA A CA 1
ATOM 2322 C C . ALA A 1 277 ? -4.337 10.551 -21.529 1.00 75.12 277 ALA A C 1
ATOM 2324 O O . ALA A 1 277 ? -5.437 10.769 -22.032 1.00 75.12 277 ALA A O 1
ATOM 2325 N N . ARG A 1 278 ? -4.183 10.307 -20.220 1.00 66.06 278 ARG A N 1
ATOM 2326 C CA . ARG A 1 278 ? -5.292 10.317 -19.257 1.00 66.06 278 ARG A CA 1
ATOM 2327 C C . ARG A 1 278 ? -5.788 11.728 -18.921 1.00 66.06 278 ARG A C 1
ATOM 2329 O O . ARG A 1 278 ? -6.957 11.868 -18.598 1.00 66.06 278 ARG A O 1
ATOM 2336 N N . ARG A 1 279 ? -4.941 12.763 -19.003 1.00 53.91 279 ARG A N 1
ATOM 2337 C CA . ARG A 1 279 ? -5.345 14.171 -18.787 1.00 53.91 279 ARG A CA 1
ATOM 2338 C C . ARG A 1 279 ? -6.083 14.803 -19.971 1.00 53.91 279 ARG A C 1
ATOM 2340 O O . ARG A 1 279 ? -6.727 15.826 -19.784 1.00 53.91 279 ARG A O 1
ATOM 2347 N N . VAL A 1 280 ? -5.949 14.245 -21.174 1.00 38.91 280 VAL A N 1
ATOM 2348 C CA . VAL A 1 280 ? -6.554 14.780 -22.413 1.00 38.91 280 VAL A CA 1
ATOM 2349 C C . VAL A 1 280 ? -7.953 14.186 -22.680 1.00 38.91 280 VAL A C 1
ATOM 2351 O O . VAL A 1 280 ? -8.569 14.497 -23.696 1.00 38.91 280 VAL A O 1
ATOM 2354 N N . ARG A 1 281 ? -8.485 13.357 -21.772 1.00 38.59 281 ARG A N 1
ATOM 2355 C CA . ARG A 1 281 ? -9.858 12.834 -21.826 1.00 38.59 281 ARG A CA 1
ATOM 2356 C C . ARG A 1 281 ? -10.703 13.348 -20.674 1.00 38.59 281 ARG A C 1
ATOM 2358 O O . ARG A 1 281 ? -10.188 13.342 -19.535 1.00 38.59 281 ARG A O 1
#